Protein AF-A0A5J5NRI3-F1 (afdb_monomer_lite)

Secondary structure (DSSP, 8-state):
-PPPSS---EEEEE-GGGG-----SSSTTS-S--S--SSPPPPTT-HHHHHHHHHHHHHSTTGGGEEEEEPPP--HHHHTTTS-HHHHHHHHHHHHHT----SSSS--TT-SS-TTHHHHHHHHHTT---EEEEE-SSS--HHHHHHHTT-TTEEEEE--B-----BTTB-----TT----GGGTT-EEE--BPTT--HHHHHHHIIIIIHHHHHHH--SEEEEE---TT-SSTTS-PPPPP-----------------

Sequence (259 aa):
MSAPSTSCRIDVFWHDGMLDHDTGKGVFDTGMNPGFLEVLEKHPENSDRIRNIVSILRKGPISSYISWHSGSPATIHQLLSFHSQEYVDMLIEADKNGGHHAQPTQADGYCFFNNAGLAVQLALDSGCKKVLVLDIDVHYGNGTAEGFYRSDKVLTVSLHMNHGSWGPSHPQNGTVDELGEGEGFGYNLNVPLPNGSGDKGYGYAMRELVIPAVEKFEPDMMVLVIGQDSSAFLKLNVVYPEVACYPPANRNCLKRVNI

Organism: Gossypium barbadense (NCBI:txid3634)

pLDDT: mean 74.73, std 22.14, range [19.86, 98.25]

Radius of gyration: 19.04 Å; chains: 1; bounding box: 59×49×47 Å

InterPro domains:
  IPR000286 Histone deacetylase HDAC [PR01270] (97-120)
  IPR000286 Histone deacetylase HDAC [PR01270] (130-145)
  IPR000286 Histone deacetylase HDAC [PR01270] (219-229)
  IPR023696 Ureohydrolase domain superfamily [SSF52768] (9-232)
  IPR023801 Histone deacetylase domain [PF00850] (98-233)
  IPR037138 Histone deacetylase domain superfamily [G3DSA:3.40.800.20] (4-96)
  IPR037138 Histone deacetylase domain superfamily [G3DSA:3.40.800.20] (97-246)

Structure (mmCIF, N/CA/C/O backbone):
data_AF-A0A5J5NRI3-F1
#
_entry.id   AF-A0A5J5NRI3-F1
#
loop_
_atom_site.group_PDB
_atom_site.id
_atom_site.type_symbol
_atom_site.label_atom_id
_atom_site.label_alt_id
_atom_site.label_comp_id
_atom_site.label_asym_id
_atom_site.label_entity_id
_atom_site.label_seq_id
_atom_site.pdbx_PDB_ins_code
_atom_site.Cartn_x
_atom_site.Cartn_y
_atom_site.Cartn_z
_atom_site.occupancy
_atom_site.B_iso_or_equiv
_atom_site.auth_seq_id
_atom_site.auth_comp_id
_atom_site.auth_asym_id
_atom_site.auth_atom_id
_atom_site.pdbx_PDB_model_num
ATOM 1 N N . MET A 1 1 ? -31.279 -27.948 -10.973 1.00 39.75 1 MET A N 1
ATOM 2 C CA . MET A 1 1 ? -30.228 -27.518 -10.027 1.00 39.75 1 MET A CA 1
ATOM 3 C C . MET A 1 1 ? -30.350 -26.012 -9.895 1.00 39.75 1 MET A C 1
ATOM 5 O O . MET A 1 1 ? -30.371 -25.345 -1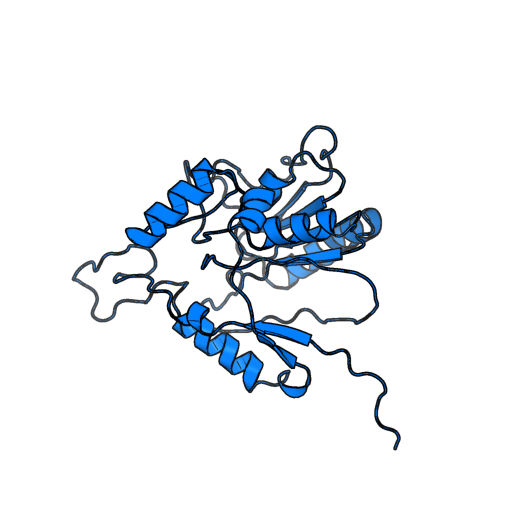0.920 1.00 39.75 1 MET A O 1
ATOM 9 N N . SER A 1 2 ? -30.557 -25.498 -8.686 1.00 38.09 2 SER A N 1
ATOM 10 C CA . SER A 1 2 ? -30.652 -24.057 -8.422 1.00 38.09 2 SER A CA 1
ATOM 11 C C . SER A 1 2 ? -29.280 -23.398 -8.563 1.00 38.09 2 SER A C 1
ATOM 13 O O . SER A 1 2 ? -28.285 -23.964 -8.112 1.00 38.09 2 SER A O 1
ATOM 15 N N . ALA A 1 3 ? -29.224 -22.218 -9.182 1.00 38.34 3 ALA A N 1
ATOM 16 C CA . ALA A 1 3 ? -27.993 -21.435 -9.250 1.00 38.34 3 ALA A CA 1
ATOM 17 C C . ALA A 1 3 ? -27.536 -21.027 -7.833 1.00 38.34 3 ALA A C 1
ATOM 19 O O . ALA A 1 3 ? -28.397 -20.740 -6.995 1.00 38.34 3 ALA A O 1
ATOM 20 N N . PRO A 1 4 ? -26.221 -20.984 -7.546 1.00 40.78 4 PRO A N 1
ATOM 21 C CA . PRO A 1 4 ? -25.731 -20.477 -6.271 1.00 40.78 4 PRO A CA 1
ATOM 22 C C . PRO A 1 4 ? -26.111 -18.998 -6.114 1.00 40.78 4 PRO A C 1
ATOM 24 O O . PRO A 1 4 ? -25.906 -18.184 -7.016 1.00 40.78 4 PRO A O 1
ATOM 27 N N . SER A 1 5 ? -26.704 -18.665 -4.970 1.00 52.22 5 SER A N 1
ATOM 28 C CA . SER A 1 5 ? -27.155 -17.315 -4.636 1.00 52.22 5 SER A CA 1
ATOM 29 C C . SER A 1 5 ? -25.979 -16.362 -4.423 1.00 52.22 5 SER A C 1
ATOM 31 O O . SER A 1 5 ? -25.015 -16.730 -3.757 1.00 52.22 5 SER A O 1
ATOM 33 N N . THR A 1 6 ? -26.107 -15.132 -4.936 1.00 53.38 6 THR A N 1
ATOM 34 C CA . THR A 1 6 ? -25.240 -13.971 -4.637 1.00 53.38 6 THR A CA 1
ATOM 35 C C . THR A 1 6 ? -23.737 -14.272 -4.670 1.00 53.38 6 THR A C 1
ATOM 37 O O . THR A 1 6 ? -23.087 -14.389 -3.634 1.00 53.38 6 THR A O 1
ATOM 40 N N . SER A 1 7 ? -23.168 -14.359 -5.876 1.00 58.06 7 SER A N 1
ATOM 41 C CA . SER A 1 7 ? -21.718 -14.468 -6.071 1.00 58.06 7 SER A CA 1
ATOM 42 C C . SER A 1 7 ? -20.978 -13.291 -5.418 1.00 58.06 7 SER A C 1
ATOM 44 O O . SER A 1 7 ? -21.188 -12.150 -5.836 1.00 58.06 7 SER A O 1
ATOM 46 N N . CYS A 1 8 ? -20.091 -13.577 -4.459 1.00 66.38 8 CYS A N 1
ATOM 47 C CA . CYS A 1 8 ? -19.101 -12.635 -3.923 1.00 66.38 8 CYS A CA 1
ATOM 48 C C . CYS A 1 8 ? -18.250 -12.141 -5.120 1.00 66.38 8 CYS A C 1
ATOM 50 O O . CYS A 1 8 ? -17.480 -12.910 -5.696 1.00 66.38 8 CYS A O 1
ATOM 52 N N . ARG A 1 9 ? -18.510 -10.911 -5.591 1.00 80.19 9 ARG A N 1
ATOM 53 C CA . ARG A 1 9 ? -17.860 -10.291 -6.760 1.00 80.19 9 ARG A CA 1
ATOM 54 C C . ARG A 1 9 ? -16.681 -9.441 -6.299 1.00 80.19 9 ARG A C 1
ATOM 56 O O . ARG A 1 9 ? -16.747 -8.818 -5.246 1.00 80.19 9 ARG A O 1
ATOM 63 N N . ILE A 1 10 ? -15.623 -9.420 -7.102 1.00 84.38 10 ILE A N 1
ATOM 64 C CA . ILE A 1 10 ? -14.425 -8.613 -6.861 1.00 84.38 10 ILE A CA 1
ATOM 65 C C . ILE A 1 10 ? -14.547 -7.339 -7.696 1.00 84.38 10 ILE A C 1
ATOM 67 O O . ILE A 1 10 ? -14.463 -7.391 -8.924 1.00 84.38 10 ILE A O 1
ATOM 71 N N . ASP A 1 11 ? -14.755 -6.200 -7.048 1.00 86.19 11 ASP A N 1
ATOM 72 C CA . ASP A 1 11 ? -14.792 -4.906 -7.725 1.00 86.19 11 ASP A CA 1
ATOM 73 C C . ASP A 1 11 ? -13.364 -4.407 -8.001 1.00 86.19 11 ASP A C 1
ATOM 75 O O . ASP A 1 11 ? -12.556 -4.247 -7.088 1.00 86.19 11 ASP A O 1
ATOM 79 N N . VAL A 1 12 ? -13.045 -4.169 -9.276 1.00 84.88 12 VAL A N 1
ATOM 80 C CA . VAL A 1 12 ? -11.735 -3.681 -9.732 1.00 84.88 12 VAL A CA 1
ATOM 81 C C . VAL A 1 12 ? -11.902 -2.300 -10.352 1.00 84.88 12 VAL A C 1
ATOM 83 O O . VAL A 1 12 ? -12.517 -2.151 -11.408 1.00 84.88 12 VAL A O 1
ATOM 86 N N . PHE A 1 13 ? -11.321 -1.292 -9.705 1.00 86.44 13 PHE A N 1
ATOM 87 C CA . PHE A 1 13 ? -11.292 0.088 -10.187 1.00 86.44 13 PHE A CA 1
ATOM 88 C C . PHE A 1 13 ? -10.037 0.308 -11.027 1.00 86.44 13 PHE A C 1
ATOM 90 O O . PHE A 1 13 ? -8.920 0.124 -10.545 1.00 86.44 13 PHE A O 1
ATOM 97 N N . TRP A 1 14 ? -10.211 0.693 -12.290 1.00 86.44 14 TRP A N 1
ATOM 98 C CA . TRP A 1 14 ? -9.114 0.791 -13.251 1.00 86.44 14 TRP A CA 1
ATOM 99 C C . TRP A 1 14 ? -9.247 2.018 -14.154 1.00 86.44 14 TRP A C 1
ATOM 101 O O . TRP A 1 14 ? -10.346 2.389 -14.561 1.00 86.44 14 TRP A O 1
ATOM 111 N N . HIS A 1 15 ? -8.112 2.623 -14.497 1.00 85.75 15 HIS A N 1
ATOM 112 C CA . HIS A 1 15 ? -8.013 3.710 -15.465 1.00 85.75 15 HIS A CA 1
ATOM 113 C C . HIS A 1 15 ? -6.819 3.427 -16.382 1.00 85.75 15 HIS A C 1
ATOM 115 O O . HIS A 1 15 ? -5.720 3.187 -15.885 1.00 85.75 15 HIS A O 1
ATOM 121 N N . ASP A 1 16 ? -7.013 3.442 -17.705 1.00 84.38 16 ASP A N 1
ATOM 122 C CA . ASP A 1 16 ? -5.966 3.010 -18.648 1.00 84.38 16 ASP A CA 1
ATOM 123 C C . ASP A 1 16 ? -4.701 3.892 -18.584 1.00 84.38 16 ASP A C 1
ATOM 125 O O . ASP A 1 16 ? -3.610 3.383 -18.825 1.00 84.38 16 ASP A O 1
ATOM 129 N N . GLY A 1 17 ? -4.815 5.149 -18.128 1.00 80.94 17 GLY A N 1
ATOM 130 C CA . GLY A 1 17 ? -3.667 6.040 -17.889 1.00 80.94 17 GLY A CA 1
ATOM 131 C C . GLY A 1 17 ? -2.651 5.546 -16.844 1.00 80.94 17 GLY A C 1
ATOM 132 O O . GLY A 1 17 ? -1.537 6.050 -16.780 1.00 80.94 17 GLY A O 1
ATOM 133 N N . MET A 1 18 ? -2.968 4.500 -16.070 1.00 76.81 18 MET A N 1
ATOM 134 C CA . MET A 1 18 ? -1.969 3.793 -15.250 1.00 76.81 18 MET A CA 1
ATOM 135 C C . MET A 1 18 ? -0.886 3.092 -16.100 1.00 76.81 18 MET A C 1
ATOM 137 O O . MET A 1 18 ? 0.152 2.700 -15.572 1.00 76.81 18 MET A O 1
ATOM 141 N N . LEU A 1 19 ? -1.108 2.919 -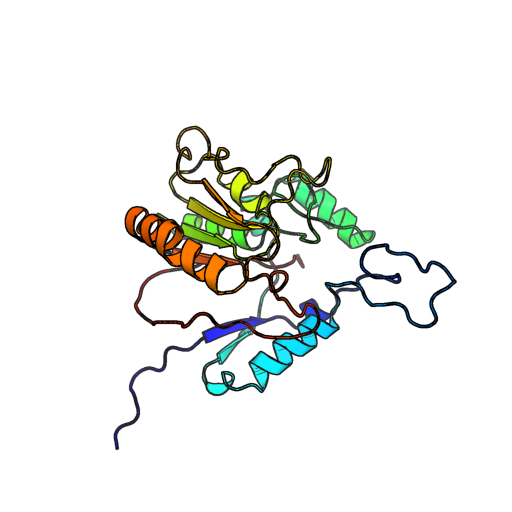17.410 1.00 80.50 19 LEU A N 1
ATOM 142 C CA . LEU A 1 19 ? -0.132 2.368 -18.360 1.00 80.50 19 LEU A CA 1
ATOM 143 C C . LEU A 1 19 ? 0.774 3.424 -19.003 1.00 80.50 19 LEU A C 1
ATOM 145 O O . LEU A 1 19 ? 1.757 3.039 -19.642 1.00 80.50 19 LEU A O 1
ATOM 149 N N . ASP A 1 20 ? 0.460 4.709 -18.823 1.00 78.50 20 ASP A N 1
ATOM 150 C CA . ASP A 1 20 ? 1.203 5.837 -19.399 1.00 78.50 20 ASP A CA 1
ATOM 151 C C . ASP A 1 20 ? 2.452 6.190 -18.572 1.00 78.50 20 ASP A C 1
ATOM 153 O O . ASP A 1 20 ? 3.201 7.100 -18.916 1.00 78.50 20 ASP A O 1
ATOM 157 N N . HIS A 1 21 ? 2.719 5.440 -17.495 1.00 70.00 21 HIS A N 1
ATOM 158 C CA . HIS A 1 21 ? 3.959 5.559 -16.741 1.00 70.00 21 HIS A CA 1
ATOM 159 C C . HIS A 1 21 ? 5.175 5.201 -17.606 1.00 70.00 21 HIS A C 1
ATOM 161 O O . HIS A 1 21 ? 5.419 4.028 -17.916 1.00 70.00 21 HIS A O 1
ATOM 167 N N . ASP A 1 22 ? 5.969 6.221 -17.927 1.00 71.75 22 ASP A N 1
ATOM 168 C CA . ASP A 1 22 ? 7.346 6.058 -18.373 1.00 71.75 22 ASP A CA 1
ATOM 169 C C . ASP A 1 22 ? 8.270 5.935 -17.150 1.00 71.75 22 ASP A C 1
ATOM 171 O O . ASP A 1 22 ? 8.244 6.771 -16.246 1.00 71.75 22 ASP A O 1
ATOM 175 N N . THR A 1 23 ? 9.070 4.871 -17.116 1.00 71.19 23 THR A N 1
ATOM 176 C CA . THR A 1 23 ? 10.117 4.627 -16.108 1.00 71.19 23 THR A CA 1
ATOM 177 C C . THR A 1 23 ? 11.494 5.114 -16.575 1.00 71.19 23 THR A C 1
ATOM 179 O O . THR A 1 23 ? 12.513 4.795 -15.966 1.00 71.19 23 THR A O 1
ATOM 182 N N . GLY A 1 24 ? 11.553 5.818 -17.706 1.00 71.56 24 GLY A N 1
ATOM 183 C CA . GLY A 1 24 ? 12.786 6.264 -18.333 1.00 71.56 24 GLY A CA 1
ATOM 184 C C . GLY A 1 24 ? 13.559 5.137 -19.023 1.00 71.56 24 GLY A C 1
ATOM 185 O O . GLY A 1 24 ? 13.056 4.042 -19.292 1.00 71.56 24 GLY A O 1
ATOM 186 N N . LYS A 1 25 ? 14.824 5.427 -19.345 1.00 67.75 25 LYS A N 1
ATOM 187 C CA . LYS A 1 25 ? 15.734 4.518 -20.055 1.00 67.75 25 LYS A CA 1
ATOM 188 C C . LYS A 1 25 ? 16.951 4.231 -19.189 1.00 67.75 25 LYS A C 1
ATOM 190 O O . LYS A 1 25 ? 17.739 5.129 -18.925 1.00 67.75 25 LYS A O 1
ATOM 195 N N . GLY A 1 26 ? 17.137 2.973 -18.821 1.00 71.38 26 GLY A N 1
ATOM 196 C CA . GLY A 1 26 ? 18.276 2.523 -18.035 1.00 71.38 26 GLY A CA 1
ATOM 197 C C . GLY A 1 26 ? 18.257 1.014 -17.839 1.00 71.38 26 GLY A C 1
ATOM 198 O O . GLY A 1 26 ? 17.513 0.309 -18.521 1.00 71.38 26 GLY A O 1
ATOM 199 N N . VAL A 1 27 ? 19.082 0.540 -16.912 1.00 75.69 27 VAL A N 1
ATOM 200 C CA . VAL A 1 27 ? 19.111 -0.850 -16.443 1.00 75.69 27 VAL A CA 1
ATOM 201 C C . VAL A 1 27 ? 18.491 -0.892 -15.055 1.00 75.69 27 VAL A C 1
ATOM 203 O O . VAL A 1 27 ? 18.983 -0.188 -14.174 1.00 75.69 27 VAL A O 1
ATOM 206 N N . PHE A 1 28 ? 17.451 -1.704 -14.845 1.00 74.69 28 PHE A N 1
ATOM 207 C CA . PHE A 1 28 ? 16.701 -1.705 -13.581 1.00 74.69 28 PHE A CA 1
ATOM 208 C C . PHE A 1 28 ? 16.277 -0.263 -13.195 1.00 74.69 28 PHE A C 1
ATOM 210 O O . PHE A 1 28 ? 15.681 0.442 -14.009 1.00 74.69 28 PHE A O 1
ATOM 217 N N . ASP A 1 29 ? 16.589 0.167 -11.979 1.00 68.12 29 ASP A N 1
ATOM 218 C CA . ASP A 1 29 ? 16.307 1.451 -11.335 1.00 68.12 29 ASP A CA 1
ATOM 219 C C . ASP A 1 29 ? 17.377 2.528 -11.582 1.00 68.12 29 ASP A C 1
ATOM 221 O O . ASP A 1 29 ? 17.166 3.701 -11.291 1.00 68.12 29 ASP A O 1
ATOM 225 N N . THR A 1 30 ? 18.516 2.163 -12.177 1.00 70.06 30 THR A N 1
ATOM 226 C CA . THR A 1 30 ? 19.694 3.048 -12.286 1.00 70.06 30 THR A CA 1
ATOM 227 C C . THR A 1 30 ? 19.505 4.295 -13.154 1.00 70.06 30 THR A C 1
ATOM 229 O O . THR A 1 30 ? 20.347 5.191 -13.123 1.00 70.06 30 THR A O 1
ATOM 232 N N . GLY A 1 31 ? 18.470 4.339 -14.002 1.00 71.19 31 GLY A N 1
ATOM 233 C CA . GLY A 1 31 ? 18.236 5.437 -14.950 1.00 71.19 31 GLY A CA 1
ATOM 234 C C . GLY A 1 31 ? 19.343 5.646 -15.998 1.00 71.19 31 GLY A C 1
ATOM 235 O O . GLY A 1 31 ? 19.353 6.670 -16.680 1.00 71.19 31 GLY A O 1
ATOM 236 N N . MET A 1 32 ? 20.293 4.710 -16.132 1.00 76.94 32 MET A N 1
ATOM 237 C CA . MET A 1 32 ? 21.453 4.836 -17.021 1.00 76.94 32 MET A CA 1
ATOM 238 C C . MET A 1 32 ? 21.699 3.562 -17.836 1.00 76.94 32 MET A C 1
ATOM 240 O O . MET A 1 32 ? 21.450 2.446 -17.384 1.00 76.94 32 MET A O 1
ATOM 244 N N . ASN A 1 33 ? 22.223 3.724 -19.054 1.00 82.62 33 ASN A N 1
ATOM 245 C CA . ASN A 1 33 ? 22.789 2.621 -19.829 1.00 82.62 33 ASN A CA 1
ATOM 246 C C . ASN A 1 33 ? 24.307 2.565 -19.564 1.00 82.62 33 ASN A C 1
ATOM 248 O O . ASN A 1 33 ? 25.000 3.516 -19.928 1.00 82.62 33 ASN A O 1
ATOM 252 N N . PRO A 1 34 ? 24.848 1.476 -18.988 1.00 84.94 34 PRO A N 1
ATOM 253 C CA . PRO A 1 34 ? 26.271 1.360 -18.675 1.00 84.94 34 PRO A CA 1
ATOM 254 C C . PRO A 1 34 ? 27.162 1.100 -19.907 1.00 84.94 34 PRO A C 1
ATOM 256 O O . PRO A 1 34 ? 28.380 1.013 -19.780 1.00 84.94 34 PRO A O 1
ATOM 259 N N . GLY A 1 35 ? 26.583 0.944 -21.103 1.00 88.94 35 GLY A N 1
ATOM 260 C CA . GLY A 1 35 ? 27.302 0.854 -22.379 1.00 88.94 35 GLY A CA 1
ATOM 261 C C . GLY A 1 35 ? 27.918 -0.511 -22.708 1.00 88.94 35 GLY A C 1
ATOM 262 O O . GLY A 1 35 ? 28.358 -0.705 -23.837 1.00 88.94 35 GLY A O 1
ATOM 263 N N . PHE A 1 36 ? 27.922 -1.459 -21.765 1.00 89.06 36 PHE A N 1
ATOM 264 C CA . PHE A 1 36 ? 28.482 -2.809 -21.941 1.00 89.06 36 PHE A CA 1
ATOM 265 C C . PHE A 1 36 ? 27.442 -3.944 -21.976 1.00 89.06 36 PHE A C 1
ATOM 267 O O . PHE A 1 36 ? 27.822 -5.109 -22.064 1.00 89.06 36 PHE A O 1
ATOM 274 N N . LEU A 1 37 ? 26.142 -3.639 -21.888 1.00 85.06 37 LEU A N 1
ATOM 275 C CA . LEU A 1 37 ? 25.071 -4.640 -21.945 1.00 85.06 37 LEU A CA 1
ATOM 276 C C . LEU A 1 37 ? 24.439 -4.699 -23.339 1.00 85.06 37 LEU A C 1
ATOM 278 O O . LEU A 1 37 ? 24.044 -3.672 -23.887 1.00 85.06 37 LEU A O 1
ATOM 282 N N . GLU A 1 38 ? 24.279 -5.910 -23.875 1.00 85.62 38 GLU A N 1
ATOM 283 C CA . GLU A 1 38 ? 23.590 -6.153 -25.153 1.00 85.62 38 GLU A CA 1
ATOM 284 C C . GLU A 1 38 ? 22.072 -5.923 -25.058 1.00 85.62 38 GLU A C 1
ATOM 286 O O . GLU A 1 38 ? 21.437 -5.499 -26.024 1.00 85.62 38 GLU A O 1
ATOM 291 N N . VAL A 1 39 ? 21.487 -6.182 -23.884 1.00 85.88 39 VAL A N 1
ATOM 292 C CA . VAL A 1 39 ? 20.063 -5.987 -23.583 1.00 85.88 39 VAL A CA 1
ATOM 293 C C . VAL A 1 39 ? 19.945 -5.290 -22.232 1.00 85.88 39 VAL A C 1
ATOM 295 O O . VAL A 1 39 ? 20.503 -5.756 -21.240 1.00 85.88 39 VAL A O 1
ATOM 298 N N . LEU A 1 40 ? 19.210 -4.177 -22.183 1.00 83.19 40 LEU A N 1
ATOM 299 C CA . LEU A 1 40 ? 18.902 -3.487 -20.931 1.00 83.19 40 LEU A CA 1
ATOM 300 C C . LEU A 1 40 ? 17.670 -4.136 -20.290 1.00 83.19 40 LEU A C 1
ATOM 302 O O . LEU A 1 40 ? 16.611 -4.208 -20.920 1.00 83.19 40 LEU A O 1
ATOM 306 N N . GLU A 1 41 ? 17.787 -4.598 -19.043 1.00 81.44 41 GLU A N 1
ATOM 307 C CA . GLU A 1 41 ? 16.610 -4.998 -18.268 1.00 81.44 41 GLU A CA 1
ATOM 308 C C . GLU A 1 41 ? 15.782 -3.754 -17.924 1.00 81.44 41 GLU A C 1
ATOM 310 O O . GLU A 1 41 ? 16.313 -2.769 -17.407 1.00 81.44 41 GLU A O 1
ATOM 315 N N . LYS A 1 42 ? 14.478 -3.797 -18.226 1.00 80.19 42 LYS A N 1
ATOM 316 C CA . LYS A 1 42 ? 13.546 -2.702 -17.924 1.00 80.19 42 LYS A CA 1
ATOM 317 C C . LYS A 1 42 ? 13.439 -2.480 -16.414 1.00 80.19 42 LYS A C 1
ATOM 319 O O . LYS A 1 42 ? 13.572 -3.424 -15.639 1.00 80.19 42 LYS A O 1
ATOM 324 N N . HIS A 1 43 ? 13.096 -1.254 -16.029 1.00 78.62 43 HIS A N 1
ATOM 325 C CA . HIS A 1 43 ? 12.756 -0.893 -14.654 1.00 78.62 43 HIS A CA 1
ATOM 326 C C . HIS A 1 43 ? 11.755 -1.885 -14.031 1.00 78.62 43 HIS A C 1
ATOM 328 O O . HIS A 1 43 ? 10.799 -2.258 -14.722 1.00 78.62 43 HIS A O 1
ATOM 334 N N . PRO A 1 44 ? 11.905 -2.306 -12.760 1.00 72.81 44 PRO A N 1
ATOM 335 C CA . PRO A 1 44 ? 10.958 -3.217 -12.115 1.00 72.81 44 PRO A CA 1
ATOM 336 C C . PRO A 1 44 ? 9.506 -2.721 -12.191 1.00 72.81 44 PRO A C 1
ATOM 338 O O . PRO A 1 44 ? 8.638 -3.472 -12.615 1.00 72.81 44 PRO A O 1
ATOM 341 N N . GLU A 1 45 ? 9.248 -1.434 -11.953 1.00 74.31 45 GLU A N 1
ATOM 342 C CA . GLU A 1 45 ? 7.907 -0.814 -12.043 1.00 74.31 45 GLU A CA 1
ATOM 343 C C . GLU A 1 45 ? 7.449 -0.402 -13.462 1.00 74.31 45 GLU A C 1
ATOM 345 O O . GLU A 1 45 ? 6.723 0.573 -13.652 1.00 74.31 45 GLU A O 1
ATOM 350 N N . ASN A 1 46 ? 7.870 -1.127 -14.505 1.00 79.31 46 ASN A N 1
ATOM 351 C CA . ASN A 1 46 ? 7.486 -0.802 -15.884 1.00 79.31 46 ASN A CA 1
ATOM 352 C C . ASN A 1 46 ? 6.029 -1.177 -16.236 1.00 79.31 46 ASN A C 1
ATOM 354 O O . ASN A 1 46 ? 5.465 -2.170 -15.762 1.00 79.31 46 ASN A O 1
ATOM 358 N N . SER A 1 47 ? 5.451 -0.439 -17.190 1.00 81.56 47 SER A N 1
ATOM 359 C CA . SER A 1 47 ? 4.058 -0.614 -17.623 1.00 81.56 47 SER A CA 1
ATOM 360 C C . SER A 1 47 ? 3.727 -1.980 -18.253 1.00 81.56 47 SER A C 1
ATOM 362 O O . SER A 1 47 ? 2.552 -2.346 -18.272 1.00 81.56 47 SER A O 1
ATOM 364 N N . ASP A 1 48 ? 4.695 -2.792 -18.707 1.00 86.25 48 ASP A N 1
ATOM 365 C CA . ASP A 1 48 ? 4.393 -4.141 -19.224 1.00 86.25 48 ASP A CA 1
ATOM 366 C C . ASP A 1 48 ? 4.015 -5.130 -18.112 1.00 86.25 48 ASP A C 1
ATOM 368 O O . ASP A 1 48 ? 3.157 -5.990 -18.334 1.00 86.25 48 ASP A O 1
ATOM 372 N N . ARG A 1 49 ? 4.575 -4.997 -16.897 1.00 82.06 49 ARG A N 1
ATOM 373 C CA . ARG A 1 49 ? 4.107 -5.786 -15.739 1.00 82.06 49 ARG A CA 1
ATOM 374 C C . ARG A 1 49 ? 2.651 -5.460 -15.424 1.00 82.06 49 ARG A C 1
ATOM 376 O O . ARG A 1 49 ? 1.844 -6.378 -15.281 1.00 82.06 49 ARG A O 1
ATOM 383 N N . ILE A 1 50 ? 2.291 -4.177 -15.431 1.00 82.31 50 ILE A N 1
ATOM 384 C CA . ILE A 1 50 ? 0.911 -3.729 -15.207 1.00 82.31 50 ILE A CA 1
ATOM 385 C C . ILE A 1 50 ? -0.026 -4.242 -16.318 1.00 82.31 50 ILE A C 1
ATOM 387 O O . ILE A 1 50 ? -1.083 -4.797 -16.013 1.00 82.31 50 ILE A O 1
ATOM 391 N N . ARG A 1 51 ? 0.379 -4.177 -17.600 1.00 88.25 51 ARG A N 1
ATOM 392 C CA . ARG A 1 51 ? -0.368 -4.791 -18.726 1.00 88.25 51 ARG A CA 1
ATOM 393 C C . ARG A 1 51 ? -0.612 -6.285 -18.502 1.00 88.25 51 ARG A C 1
ATOM 395 O O . ARG A 1 51 ? -1.721 -6.762 -18.751 1.00 88.25 51 ARG A O 1
ATOM 402 N N . ASN A 1 52 ? 0.389 -7.021 -18.019 1.00 89.25 52 ASN A N 1
ATOM 403 C CA . ASN A 1 52 ? 0.267 -8.452 -17.738 1.00 89.25 52 ASN A CA 1
ATOM 404 C C . ASN A 1 52 ? -0.686 -8.733 -16.567 1.00 89.25 52 ASN A C 1
ATOM 406 O O . ASN A 1 52 ? -1.566 -9.582 -16.715 1.00 89.25 52 ASN A O 1
ATOM 410 N N . ILE A 1 53 ? -0.592 -7.986 -15.462 1.00 86.00 53 ILE A N 1
ATOM 411 C CA . ILE A 1 53 ? -1.521 -8.087 -14.321 1.00 86.00 53 ILE A CA 1
ATOM 412 C C . ILE A 1 53 ? -2.963 -7.830 -14.784 1.00 86.00 53 ILE A C 1
ATOM 414 O O . ILE A 1 53 ? -3.840 -8.667 -14.575 1.00 86.00 53 ILE A O 1
ATOM 418 N N . VAL A 1 54 ? -3.209 -6.735 -15.511 1.00 88.62 54 VAL A N 1
ATOM 419 C CA . VAL A 1 54 ? -4.540 -6.410 -16.056 1.00 88.62 54 VAL A CA 1
ATOM 420 C C . VAL A 1 54 ? -5.027 -7.480 -17.039 1.00 88.62 54 VAL A C 1
ATOM 422 O O . VAL A 1 54 ? -6.207 -7.825 -17.031 1.00 88.62 54 VAL A O 1
ATOM 425 N N . SER A 1 55 ? -4.145 -8.060 -17.859 1.00 91.75 55 SER A N 1
ATOM 426 C CA . SER A 1 55 ? -4.496 -9.169 -18.757 1.00 91.75 55 SER A CA 1
ATOM 427 C C . SER A 1 55 ? -4.909 -10.427 -17.978 1.00 91.75 55 SER A C 1
ATOM 429 O O . SER A 1 55 ? -5.901 -11.060 -18.345 1.00 91.75 55 SER A O 1
ATOM 431 N N . ILE A 1 56 ? -4.220 -10.759 -16.878 1.00 89.81 56 ILE A N 1
ATOM 432 C CA . ILE A 1 56 ? -4.582 -11.872 -15.982 1.00 89.81 56 ILE A CA 1
ATOM 433 C C . ILE A 1 56 ? -5.933 -11.605 -15.306 1.00 89.81 56 ILE A C 1
ATOM 435 O O . ILE A 1 56 ? -6.782 -12.491 -15.294 1.00 89.81 56 ILE A O 1
ATOM 439 N N . LEU A 1 57 ? -6.193 -10.388 -14.823 1.00 89.38 57 LEU A N 1
ATOM 440 C CA . LEU A 1 57 ? -7.495 -10.036 -14.244 1.00 89.38 57 LEU A CA 1
ATOM 441 C C . LEU A 1 57 ? -8.627 -10.082 -15.291 1.00 89.38 57 LEU A C 1
ATOM 443 O O . LEU A 1 57 ? -9.711 -10.588 -15.013 1.00 89.38 57 LEU A O 1
ATOM 447 N N . ARG A 1 58 ? -8.390 -9.599 -16.521 1.00 91.94 58 ARG A N 1
ATOM 448 C CA . ARG A 1 58 ? -9.408 -9.564 -17.592 1.00 91.94 58 ARG A CA 1
ATOM 449 C C . ARG A 1 58 ? -9.680 -10.927 -18.243 1.00 91.94 58 ARG A C 1
ATOM 451 O O . ARG A 1 58 ? -10.763 -11.103 -18.789 1.00 91.94 58 ARG A O 1
ATOM 458 N N . LYS A 1 59 ? -8.717 -11.859 -18.248 1.00 93.44 59 LYS A N 1
ATOM 459 C CA . LYS A 1 59 ? -8.782 -13.109 -19.047 1.00 93.44 59 LYS A CA 1
ATOM 460 C C . LYS A 1 59 ? -8.472 -14.392 -18.268 1.00 93.44 59 LYS A C 1
ATOM 462 O O . LYS A 1 59 ? -8.643 -15.481 -18.809 1.00 93.44 59 LYS A O 1
ATOM 467 N N . GLY A 1 60 ? -7.954 -14.280 -17.049 1.00 91.44 60 GLY A N 1
ATOM 468 C CA . GLY A 1 60 ? -7.515 -15.406 -16.229 1.00 91.44 60 GLY A CA 1
ATOM 469 C C . GLY A 1 60 ? -8.652 -16.102 -15.470 1.00 91.44 60 GLY A C 1
ATOM 470 O O . GLY A 1 60 ? -9.822 -15.736 -15.626 1.00 91.44 60 GLY A O 1
ATOM 471 N N . PRO A 1 61 ? -8.320 -17.087 -14.612 1.00 90.00 61 PRO A N 1
ATOM 472 C CA . PRO A 1 61 ? -9.295 -17.966 -13.956 1.00 90.00 61 PRO A CA 1
ATOM 473 C C . PRO A 1 61 ? -10.353 -17.250 -13.103 1.00 90.00 61 PRO A C 1
ATOM 475 O O . PRO A 1 61 ? -11.457 -17.763 -12.954 1.00 90.00 61 PRO A O 1
ATOM 478 N N . ILE A 1 62 ? -10.036 -16.064 -12.569 1.00 85.25 62 ILE A N 1
ATOM 479 C CA . ILE A 1 62 ? -10.942 -15.270 -11.720 1.00 85.25 62 ILE A CA 1
ATOM 480 C C . ILE A 1 62 ? -11.760 -14.210 -12.479 1.00 85.25 62 ILE A C 1
ATOM 482 O O . ILE A 1 62 ? -12.583 -13.526 -11.875 1.00 85.25 62 ILE A O 1
ATOM 486 N N . SER A 1 63 ? -11.564 -14.063 -13.793 1.00 90.81 63 SER A N 1
ATOM 487 C CA . SER A 1 63 ? -12.183 -12.996 -14.602 1.00 90.81 63 SER A CA 1
ATOM 488 C C . SER A 1 63 ? -13.716 -12.979 -14.549 1.00 90.81 63 SER A C 1
ATOM 490 O O . SER A 1 63 ? -14.316 -11.907 -14.556 1.00 90.81 63 SER A O 1
ATOM 492 N N . SER A 1 64 ? -14.359 -14.142 -14.413 1.00 91.38 64 SER A N 1
ATOM 493 C CA . SER A 1 64 ? -15.816 -14.284 -14.261 1.00 91.38 64 SER A CA 1
ATOM 494 C C . SER A 1 64 ? -16.369 -13.752 -12.931 1.00 91.38 64 SER A C 1
ATOM 496 O O . SER A 1 64 ? -17.575 -13.521 -12.827 1.00 91.38 64 SER A O 1
ATOM 498 N N . TYR A 1 65 ? -15.512 -13.547 -11.927 1.00 88.31 65 TYR A N 1
ATOM 499 C CA . TYR A 1 65 ? -15.872 -13.002 -10.614 1.00 88.31 65 TYR A CA 1
ATOM 500 C C . TYR A 1 65 ? -15.609 -11.494 -10.510 1.00 88.31 65 TYR A C 1
ATOM 502 O O . TYR A 1 65 ? -16.060 -10.866 -9.551 1.00 88.31 65 TYR A O 1
ATOM 510 N N . ILE A 1 66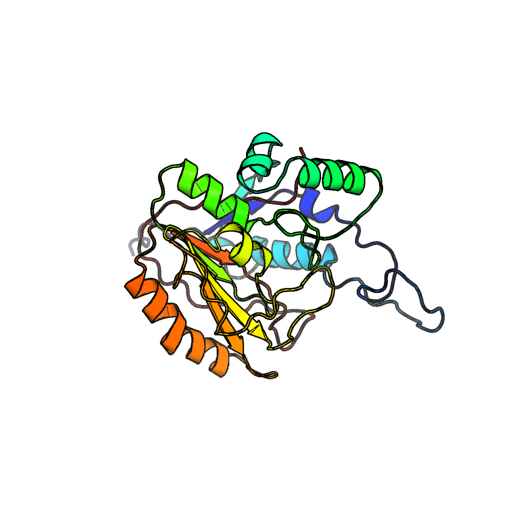 ? -14.906 -10.902 -11.481 1.00 86.81 66 ILE A N 1
ATOM 511 C CA . ILE A 1 66 ? -14.515 -9.492 -11.450 1.00 86.81 66 ILE A CA 1
ATOM 512 C C . ILE A 1 66 ? -15.601 -8.603 -12.065 1.00 86.81 66 ILE A C 1
ATOM 514 O O . ILE A 1 66 ? -16.130 -8.874 -13.143 1.00 86.81 66 ILE A O 1
ATOM 518 N N . SER A 1 67 ? -15.897 -7.495 -11.387 1.00 89.44 67 SER A N 1
ATOM 519 C CA . SER A 1 67 ? -16.681 -6.378 -11.919 1.00 89.44 67 SER A CA 1
ATOM 520 C C . SER A 1 67 ? -15.757 -5.178 -12.106 1.00 89.44 67 SER A C 1
ATOM 522 O O . SER A 1 67 ? -15.128 -4.719 -11.158 1.00 89.44 67 SER A O 1
ATOM 524 N N . TRP A 1 68 ? -15.632 -4.704 -13.345 1.00 89.25 68 TRP A N 1
ATOM 525 C CA . TRP A 1 68 ? -14.746 -3.590 -13.683 1.00 89.25 68 TRP A CA 1
ATOM 526 C C . TRP A 1 68 ? -15.470 -2.254 -13.543 1.00 89.25 68 TRP A C 1
ATOM 528 O O . TRP A 1 68 ? -16.551 -2.070 -14.104 1.00 89.25 68 TRP A O 1
ATOM 538 N N . HIS A 1 69 ? -14.827 -1.314 -12.857 1.00 88.62 69 HIS A N 1
ATOM 539 C CA . HIS A 1 69 ? -15.292 0.053 -12.645 1.00 88.62 69 HIS A CA 1
ATOM 540 C C . HIS A 1 69 ? -14.246 1.043 -13.150 1.00 88.62 69 HIS A C 1
ATOM 542 O O . HIS A 1 69 ? -13.044 0.773 -13.098 1.00 88.62 69 HIS A O 1
ATOM 548 N N . SER A 1 70 ? -14.693 2.211 -13.611 1.00 86.56 70 SER A N 1
ATOM 549 C CA . SER A 1 70 ? -13.770 3.285 -13.984 1.00 86.56 70 SER A CA 1
ATOM 550 C C . SER A 1 70 ? -13.139 3.898 -12.733 1.00 86.56 70 SER A C 1
ATOM 552 O O . SER A 1 70 ? -13.845 4.316 -11.813 1.00 86.56 70 SER A O 1
ATOM 554 N N . GLY A 1 71 ? -11.812 3.973 -12.696 1.00 81.75 71 GLY A N 1
ATOM 555 C CA . GLY A 1 71 ? -11.095 4.798 -11.732 1.00 81.75 71 GLY A CA 1
ATOM 556 C C . GLY A 1 71 ? -11.182 6.274 -12.126 1.00 81.75 71 GLY A C 1
ATOM 557 O O . GLY A 1 71 ? -10.927 6.624 -13.274 1.00 81.75 71 GLY A O 1
ATOM 558 N N . SER A 1 72 ? -11.512 7.148 -11.177 1.00 79.69 72 SER A N 1
ATOM 559 C CA . SER A 1 72 ? -11.366 8.603 -11.334 1.00 79.69 72 SER A CA 1
ATOM 560 C C . SER A 1 72 ? -9.981 9.072 -10.867 1.00 79.69 72 SER A C 1
ATOM 562 O O . SER A 1 72 ? -9.450 8.453 -9.946 1.00 79.69 72 SER A O 1
ATOM 564 N N . PRO A 1 73 ? -9.438 10.191 -11.370 1.00 79.19 73 PRO A N 1
ATOM 565 C CA . PRO A 1 73 ? -8.394 10.965 -10.687 1.00 79.19 73 PRO A CA 1
ATOM 566 C C . PRO A 1 73 ? -8.713 11.261 -9.207 1.00 79.19 73 PRO A C 1
ATOM 568 O O . PRO A 1 73 ? -9.857 11.089 -8.756 1.00 79.19 73 PRO A O 1
ATOM 571 N N . ALA A 1 74 ? -7.694 11.672 -8.450 1.00 77.81 74 ALA A N 1
ATOM 572 C CA . ALA A 1 74 ? -7.817 12.102 -7.060 1.00 77.81 74 ALA A CA 1
ATOM 573 C C . ALA A 1 74 ? -7.715 13.628 -7.014 1.00 77.81 74 ALA A C 1
ATOM 575 O O . ALA A 1 74 ? -6.728 14.189 -7.480 1.00 77.81 74 ALA A O 1
ATOM 576 N N . THR A 1 75 ? -8.717 14.310 -6.461 1.00 84.81 75 THR A N 1
ATOM 577 C CA . THR A 1 75 ? -8.689 15.781 -6.446 1.00 84.81 75 THR A CA 1
ATOM 578 C C . THR A 1 75 ? -7.650 16.292 -5.448 1.00 84.81 75 THR A C 1
ATOM 580 O O . THR A 1 75 ? -7.406 15.643 -4.432 1.00 84.81 75 THR A O 1
ATOM 583 N N . ILE A 1 76 ? -7.105 17.495 -5.664 1.00 83.88 76 ILE A N 1
ATOM 584 C CA . ILE A 1 76 ? -6.166 18.133 -4.718 1.00 83.88 76 ILE A CA 1
ATOM 585 C C . ILE A 1 76 ? -6.695 18.112 -3.275 1.00 83.88 76 ILE A C 1
ATOM 587 O O . ILE A 1 76 ? -5.964 17.751 -2.361 1.00 83.88 76 ILE A O 1
ATOM 591 N N . HIS A 1 77 ? -7.985 18.392 -3.061 1.00 85.94 77 HIS A N 1
ATOM 592 C CA . HIS A 1 77 ? -8.600 18.319 -1.730 1.00 85.94 77 HIS A CA 1
ATOM 593 C C . HIS A 1 77 ? -8.506 16.917 -1.102 1.00 85.94 77 HIS A C 1
ATOM 595 O O . HIS A 1 77 ? -8.348 16.796 0.109 1.00 85.94 77 HIS A O 1
ATOM 601 N N . GLN A 1 78 ? -8.635 15.849 -1.892 1.00 82.50 78 GLN A N 1
ATOM 602 C CA . GLN A 1 78 ? -8.489 14.482 -1.385 1.00 82.50 78 GLN A CA 1
ATOM 603 C C . GLN A 1 78 ? -7.037 14.143 -1.053 1.00 82.50 78 GLN A C 1
ATOM 605 O O . GLN A 1 78 ? -6.812 13.337 -0.166 1.00 82.50 78 GLN A O 1
ATOM 610 N N . LEU A 1 79 ? -6.062 14.752 -1.728 1.00 81.56 79 LEU A N 1
ATOM 611 C CA . LEU A 1 79 ? -4.642 14.551 -1.426 1.00 81.56 79 LEU A CA 1
ATOM 612 C C . LEU A 1 79 ? -4.245 15.248 -0.135 1.00 81.56 79 LEU A C 1
ATOM 614 O O . LEU A 1 79 ? -3.608 14.641 0.721 1.00 81.56 79 LEU A O 1
ATOM 618 N N . LEU A 1 80 ? -4.704 16.487 0.028 1.00 86.00 80 LEU A N 1
ATOM 619 C CA . LEU A 1 80 ? -4.466 17.318 1.206 1.00 86.00 80 LEU A CA 1
ATOM 620 C C . LEU A 1 80 ? -5.144 16.801 2.487 1.00 86.00 80 LEU A C 1
ATOM 622 O O . LEU A 1 80 ? -4.929 17.377 3.549 1.00 86.00 80 LEU A O 1
ATOM 626 N N . SER A 1 81 ? -5.953 15.733 2.426 1.00 84.12 81 SER A N 1
ATOM 627 C CA . SER A 1 81 ? -6.435 15.069 3.645 1.00 84.12 81 SER A CA 1
ATOM 628 C C . SER A 1 81 ? -5.364 14.195 4.309 1.00 84.12 81 SER A C 1
ATOM 630 O O . SER A 1 81 ? -5.469 13.934 5.504 1.00 84.12 81 SER A O 1
ATOM 632 N N . PHE A 1 82 ? -4.331 13.770 3.569 1.00 78.75 82 PHE A N 1
ATOM 633 C CA . PHE A 1 82 ? -3.256 12.899 4.070 1.00 78.75 82 PHE A CA 1
ATOM 634 C C . PHE A 1 82 ? -1.840 13.447 3.814 1.00 78.75 82 PHE A C 1
ATOM 636 O O . PHE A 1 82 ? -0.933 13.230 4.614 1.00 78.75 82 PHE A O 1
ATOM 643 N N . HIS A 1 83 ? -1.639 14.161 2.707 1.00 77.50 83 HIS A N 1
ATOM 644 C CA . HIS A 1 83 ? -0.365 14.753 2.303 1.00 77.50 83 HIS A CA 1
ATOM 645 C C . HIS A 1 83 ? -0.309 16.250 2.636 1.00 77.50 83 HIS A C 1
ATOM 647 O O . HIS A 1 83 ? -1.335 16.931 2.612 1.00 77.50 83 HIS A O 1
ATOM 653 N N . SER A 1 84 ? 0.885 16.790 2.906 1.00 84.00 84 SER A N 1
ATOM 654 C CA . SER A 1 84 ? 1.037 18.239 3.121 1.00 84.00 84 SER A CA 1
ATOM 655 C C . SER A 1 84 ? 0.900 19.031 1.811 1.00 84.00 84 SER A C 1
ATOM 657 O O . SER A 1 84 ? 1.129 18.497 0.723 1.00 84.00 84 SER A O 1
ATOM 659 N N . GLN A 1 85 ? 0.552 20.320 1.903 1.00 85.75 85 GLN A N 1
ATOM 660 C CA . GLN A 1 85 ? 0.453 21.196 0.727 1.00 85.75 85 GLN A CA 1
ATOM 661 C C . GLN A 1 85 ? 1.799 21.323 0.012 1.00 85.75 85 GLN A C 1
ATOM 663 O O . GLN A 1 85 ? 1.866 21.198 -1.206 1.00 85.75 85 GLN A O 1
ATOM 668 N N . GLU A 1 86 ? 2.877 21.498 0.775 1.00 84.31 86 GLU A N 1
ATOM 669 C CA . GLU A 1 86 ? 4.244 21.610 0.268 1.00 84.31 86 GLU A CA 1
ATOM 670 C C . GLU A 1 86 ? 4.660 20.349 -0.499 1.00 84.31 86 GLU A C 1
ATOM 672 O O . GLU A 1 86 ? 5.331 20.438 -1.527 1.00 84.31 86 GLU A O 1
ATOM 677 N N . TYR A 1 87 ? 4.233 19.176 -0.022 1.00 77.69 87 TYR A N 1
ATOM 678 C CA . TYR A 1 87 ? 4.500 17.902 -0.677 1.00 77.69 87 TYR A CA 1
ATOM 679 C C . TYR A 1 87 ? 3.680 17.721 -1.964 1.00 77.69 87 TYR A C 1
ATOM 681 O O . TYR A 1 87 ? 4.233 17.336 -2.994 1.00 77.69 87 TYR A O 1
ATOM 689 N N . VAL A 1 88 ? 2.387 18.065 -1.947 1.00 81.94 88 VAL A N 1
ATOM 690 C CA . VAL A 1 88 ? 1.536 18.050 -3.151 1.00 81.94 88 VAL A CA 1
ATOM 691 C C . VAL A 1 88 ? 2.059 19.028 -4.211 1.00 81.94 88 VAL A C 1
ATOM 693 O O . VAL A 1 88 ? 2.141 18.662 -5.382 1.00 81.94 88 VAL A O 1
ATOM 696 N N . ASP A 1 89 ? 2.483 20.231 -3.821 1.00 81.31 89 ASP A N 1
ATOM 697 C CA . ASP A 1 89 ? 3.061 21.223 -4.736 1.00 81.31 89 ASP A CA 1
ATOM 698 C C . ASP A 1 89 ? 4.401 20.749 -5.319 1.00 81.31 89 ASP A C 1
ATOM 700 O O . ASP A 1 89 ? 4.636 20.887 -6.523 1.00 81.31 89 ASP A O 1
ATOM 704 N N . MET A 1 90 ? 5.255 20.131 -4.493 1.00 78.06 90 MET A N 1
ATOM 705 C CA . MET A 1 90 ? 6.505 19.505 -4.934 1.00 78.06 90 MET A CA 1
ATOM 706 C C . MET A 1 90 ? 6.238 18.405 -5.964 1.00 78.06 90 MET A C 1
ATOM 708 O O . MET A 1 90 ? 6.911 18.373 -6.990 1.00 78.06 90 MET A O 1
ATOM 712 N N . LEU A 1 91 ? 5.221 17.564 -5.756 1.00 71.38 91 LEU A N 1
ATOM 713 C CA . LEU A 1 91 ? 4.843 16.526 -6.716 1.00 71.38 91 LEU A CA 1
ATOM 714 C C . LEU A 1 91 ? 4.218 17.070 -8.000 1.00 71.38 91 LEU A C 1
ATOM 716 O O . LEU A 1 91 ? 4.491 16.532 -9.066 1.00 71.38 91 LEU A O 1
ATOM 720 N N . ILE A 1 92 ? 3.421 18.137 -7.936 1.00 73.56 92 ILE A N 1
ATOM 721 C CA . ILE A 1 92 ? 2.889 18.809 -9.133 1.00 73.56 92 ILE A CA 1
ATOM 722 C C . ILE A 1 92 ? 4.035 19.402 -9.962 1.00 73.56 92 ILE A C 1
ATOM 724 O O . ILE A 1 92 ? 3.993 19.381 -11.192 1.00 73.56 92 ILE A O 1
ATOM 728 N N . GLU A 1 93 ? 5.072 19.930 -9.315 1.00 66.06 93 GLU A N 1
ATOM 729 C CA . GLU A 1 93 ? 6.267 20.408 -10.009 1.00 66.06 93 GLU A CA 1
ATOM 730 C C . GLU A 1 93 ? 7.160 19.248 -10.486 1.00 66.06 93 GLU A C 1
ATOM 732 O O . GLU A 1 93 ? 7.739 19.325 -11.567 1.00 66.06 93 GLU A O 1
ATOM 737 N N . ALA A 1 94 ? 7.219 18.138 -9.750 1.00 61.56 94 ALA A N 1
ATOM 738 C CA . ALA A 1 94 ? 7.907 16.919 -10.165 1.00 61.56 94 ALA A CA 1
ATOM 739 C C . ALA A 1 94 ? 7.206 16.209 -11.335 1.00 61.56 94 ALA A C 1
ATOM 741 O O . ALA A 1 94 ? 7.891 15.639 -12.172 1.00 61.56 94 ALA A O 1
ATOM 742 N N . ASP A 1 95 ? 5.880 16.260 -11.454 1.00 60.31 95 ASP A N 1
ATOM 743 C CA . ASP A 1 95 ? 5.135 15.710 -12.597 1.00 60.31 95 ASP A CA 1
ATOM 744 C C . ASP A 1 95 ? 5.421 16.513 -13.877 1.00 60.31 95 ASP A C 1
ATOM 746 O O . ASP A 1 95 ? 5.795 15.949 -14.906 1.00 60.31 95 ASP A O 1
ATOM 750 N N . LYS A 1 96 ? 5.404 17.851 -13.785 1.00 56.94 96 LYS A N 1
ATOM 751 C CA . LYS A 1 96 ? 5.795 18.745 -14.893 1.00 56.94 96 LYS A CA 1
ATOM 752 C C . LYS A 1 96 ? 7.236 18.537 -15.375 1.00 56.94 96 LYS A C 1
ATOM 754 O O . LYS A 1 96 ? 7.514 18.796 -16.545 1.00 56.94 96 LYS A O 1
ATOM 759 N N . ASN A 1 97 ? 8.147 18.136 -14.483 1.00 39.59 97 ASN A N 1
ATOM 760 C CA . ASN A 1 97 ? 9.591 18.076 -14.748 1.00 39.59 97 ASN A CA 1
ATOM 761 C C . ASN A 1 97 ? 10.189 16.646 -14.769 1.00 39.59 97 ASN A C 1
ATOM 763 O O . ASN A 1 97 ? 11.354 16.493 -15.131 1.00 39.59 97 ASN A O 1
ATOM 767 N N . GLY A 1 98 ? 9.419 15.611 -14.414 1.00 40.50 98 GLY A N 1
ATOM 768 C CA . GLY A 1 98 ? 9.837 14.204 -14.320 1.00 40.50 98 GLY A CA 1
ATOM 769 C C . GLY A 1 98 ? 10.636 13.828 -13.056 1.00 40.50 98 GLY A C 1
ATOM 770 O O . GLY A 1 98 ? 11.838 13.592 -13.149 1.00 40.50 98 GLY A O 1
ATOM 771 N N . GLY A 1 99 ? 9.985 13.736 -11.888 1.00 35.19 99 GLY A N 1
ATOM 772 C CA . GLY A 1 99 ? 10.584 13.300 -10.606 1.00 35.19 99 GLY A CA 1
ATOM 773 C C . GLY A 1 99 ? 10.049 11.967 -10.045 1.00 35.19 99 GLY A C 1
ATOM 774 O O . GLY A 1 99 ? 9.305 11.260 -10.721 1.00 35.19 99 GLY A O 1
ATOM 775 N N . HIS A 1 100 ? 10.439 11.610 -8.810 1.00 37.44 100 HIS A N 1
ATOM 776 C CA . HIS A 1 100 ? 10.124 10.326 -8.153 1.00 37.44 100 HIS A CA 1
ATOM 777 C C . HIS A 1 100 ? 9.800 10.412 -6.639 1.00 37.44 100 HIS A C 1
ATOM 779 O O . HIS A 1 100 ? 10.189 11.382 -5.996 1.00 37.44 100 HIS A O 1
ATOM 785 N N . HIS A 1 101 ? 9.162 9.341 -6.116 1.00 37.47 101 HIS A N 1
ATOM 786 C CA . HIS A 1 101 ? 9.057 8.842 -4.718 1.00 37.47 101 HIS A CA 1
ATOM 787 C C . HIS A 1 101 ? 7.880 9.360 -3.766 1.00 37.47 101 HIS A C 1
ATOM 789 O O . HIS A 1 101 ? 7.381 10.469 -3.963 1.00 37.47 101 HIS A O 1
ATOM 795 N N . ALA A 1 102 ? 7.408 8.596 -2.728 1.00 41.38 102 ALA A N 1
ATOM 796 C CA . ALA A 1 102 ? 6.406 9.010 -1.677 1.00 41.38 102 ALA A CA 1
ATOM 797 C C . ALA A 1 102 ? 6.453 8.560 -0.184 1.00 41.38 102 ALA A C 1
ATOM 799 O O . ALA A 1 102 ? 6.786 7.428 0.137 1.00 41.38 102 ALA A O 1
ATOM 800 N N . GLN A 1 103 ? 5.961 9.475 0.670 1.00 44.72 103 GLN A N 1
ATOM 801 C CA . GLN A 1 103 ? 5.617 9.514 2.114 1.00 44.72 103 GLN A CA 1
ATOM 802 C C . GLN A 1 103 ? 4.592 10.686 2.316 1.00 44.72 103 GLN A C 1
ATOM 804 O O . GLN A 1 103 ? 4.181 11.295 1.324 1.00 44.72 103 GLN A O 1
ATOM 809 N N . PRO A 1 104 ? 4.118 11.050 3.534 1.00 35.97 104 PRO A N 1
ATOM 810 C CA . PRO A 1 104 ? 3.218 12.207 3.719 1.00 35.97 104 PRO A CA 1
ATOM 811 C C . PRO A 1 104 ? 3.834 13.581 3.380 1.00 35.97 104 PRO A C 1
ATOM 813 O O . PRO A 1 104 ? 3.121 14.481 2.929 1.00 35.97 104 PRO A O 1
ATOM 816 N N . THR A 1 105 ? 5.143 13.737 3.610 1.00 49.03 105 THR A N 1
ATOM 817 C CA . THR A 1 105 ? 5.914 14.996 3.484 1.00 49.03 105 THR A CA 1
ATOM 818 C C . THR A 1 105 ? 7.128 14.887 2.560 1.00 49.03 105 THR A C 1
ATOM 820 O O . THR A 1 105 ? 7.613 15.898 2.052 1.00 49.03 105 THR A O 1
ATOM 823 N N . GLN A 1 106 ? 7.632 13.673 2.350 1.00 41.38 106 GLN A N 1
ATOM 824 C CA . GLN A 1 106 ? 8.782 13.377 1.510 1.00 41.38 106 GLN A CA 1
ATOM 825 C C . GLN A 1 106 ? 8.406 12.329 0.461 1.00 41.38 106 GLN A C 1
ATOM 827 O O . GLN A 1 106 ? 7.308 11.792 0.415 1.00 41.38 106 GLN A O 1
ATOM 832 N N . ALA A 1 107 ? 9.331 12.092 -0.446 1.00 49.78 107 ALA A N 1
ATOM 833 C CA . ALA A 1 107 ? 9.319 11.075 -1.447 1.00 49.78 107 ALA A CA 1
ATOM 834 C C . ALA A 1 107 ? 10.172 9.848 -0.997 1.00 49.78 107 ALA A C 1
ATOM 836 O O . ALA A 1 107 ? 11.365 10.021 -0.760 1.00 49.78 107 ALA A O 1
ATOM 837 N N . ASP A 1 108 ? 9.620 8.617 -1.004 1.00 41.91 108 ASP A N 1
ATOM 838 C CA . ASP A 1 108 ? 10.333 7.326 -0.870 1.00 41.91 108 ASP A CA 1
ATOM 839 C C . ASP A 1 108 ? 9.839 6.151 -1.793 1.00 41.91 108 ASP A C 1
ATOM 841 O O . ASP A 1 108 ? 8.752 6.195 -2.374 1.00 41.91 108 ASP A O 1
ATOM 845 N N . GLY A 1 109 ? 10.658 5.106 -1.992 1.00 43.84 109 GLY A N 1
ATOM 846 C CA . GLY A 1 109 ? 10.239 3.765 -2.482 1.00 43.84 109 GLY A CA 1
ATOM 847 C C . GLY A 1 109 ? 9.479 3.604 -3.824 1.00 43.84 109 GLY A C 1
ATOM 848 O O . GLY A 1 109 ? 8.642 2.714 -3.930 1.00 43.84 109 GLY A O 1
ATOM 849 N N . TYR A 1 110 ? 9.695 4.451 -4.841 1.00 49.62 110 TYR A N 1
ATOM 850 C CA . TYR A 1 110 ? 8.947 4.484 -6.133 1.00 49.62 110 TYR A CA 1
ATOM 851 C C . TYR A 1 110 ? 7.427 4.730 -6.052 1.00 49.62 110 TYR A C 1
ATOM 853 O O . TYR A 1 110 ? 6.762 4.847 -7.088 1.00 49.62 110 TYR A O 1
ATOM 861 N N . CYS A 1 111 ? 6.864 4.861 -4.852 1.00 49.91 111 CYS A N 1
ATOM 862 C CA . CYS A 1 111 ? 5.519 5.393 -4.674 1.00 49.91 111 CYS A CA 1
ATOM 863 C C . CYS A 1 111 ? 5.479 6.877 -5.100 1.00 49.91 111 CYS A C 1
ATOM 865 O O . CYS A 1 111 ? 6.508 7.474 -5.387 1.00 49.91 111 CYS A O 1
ATOM 867 N N . PHE A 1 112 ? 4.293 7.478 -5.188 1.00 53.88 112 PHE A N 1
ATOM 868 C CA . PHE A 1 112 ? 4.131 8.924 -5.467 1.00 53.88 112 PHE A CA 1
ATOM 869 C C . PHE A 1 112 ? 3.055 9.558 -4.591 1.00 53.88 112 PHE A C 1
ATOM 871 O O . PHE A 1 112 ? 3.189 10.679 -4.137 1.00 53.88 112 PHE A O 1
ATOM 878 N N . PHE A 1 113 ? 2.030 8.784 -4.266 1.00 55.28 113 PHE A N 1
ATOM 879 C CA . PHE A 1 113 ? 1.061 9.108 -3.236 1.00 55.28 113 PHE A CA 1
ATOM 880 C C . PHE A 1 113 ? 0.908 7.868 -2.373 1.00 55.28 113 PHE A C 1
ATOM 882 O O . PHE A 1 113 ? 1.067 6.743 -2.868 1.00 55.28 113 PHE A O 1
ATOM 889 N N . ASN A 1 114 ? 0.614 8.045 -1.086 1.00 63.38 114 ASN A N 1
ATOM 890 C CA . ASN A 1 114 ? 0.324 6.898 -0.246 1.00 63.38 114 ASN A CA 1
ATOM 891 C C . ASN A 1 114 ? -1.130 6.475 -0.480 1.00 63.38 114 ASN A C 1
ATOM 893 O O . ASN A 1 114 ? -2.053 6.913 0.209 1.00 63.38 114 ASN A O 1
ATOM 897 N N . ASN A 1 115 ? -1.320 5.586 -1.455 1.00 71.31 115 ASN A N 1
ATOM 898 C CA . ASN A 1 115 ? -2.642 5.110 -1.857 1.00 71.31 115 ASN A CA 1
ATOM 899 C C . ASN A 1 115 ? -3.408 4.416 -0.712 1.00 71.31 115 ASN A C 1
ATOM 901 O O . ASN A 1 115 ? -4.643 4.386 -0.735 1.00 71.31 115 ASN A O 1
ATOM 905 N N . ALA A 1 116 ? -2.686 3.842 0.260 1.00 69.25 116 ALA A N 1
ATOM 906 C CA . ALA A 1 116 ? -3.228 3.228 1.471 1.00 69.25 116 ALA A CA 1
ATOM 907 C C . ALA A 1 116 ? -3.493 4.271 2.572 1.00 69.25 116 ALA A C 1
ATOM 909 O O . ALA A 1 116 ? -4.527 4.215 3.226 1.00 69.25 116 ALA A O 1
ATOM 910 N N . GLY A 1 117 ? -2.627 5.272 2.719 1.00 70.25 117 GLY A N 1
ATOM 911 C CA . GLY A 1 117 ? -2.823 6.426 3.602 1.00 70.25 117 GLY A CA 1
ATOM 912 C C . GLY A 1 117 ? -4.099 7.199 3.275 1.00 70.25 117 GLY A C 1
ATOM 913 O O . GLY A 1 117 ? -5.029 7.285 4.080 1.00 70.25 117 GLY A O 1
ATOM 914 N N . LEU A 1 118 ? -4.201 7.636 2.019 1.00 71.94 118 LEU A N 1
ATOM 915 C CA . LEU A 1 118 ? -5.396 8.266 1.459 1.00 71.94 118 LEU A CA 1
ATOM 916 C C . LEU A 1 118 ? -6.636 7.360 1.555 1.00 71.94 118 LEU A C 1
ATOM 918 O O . LEU A 1 118 ? -7.754 7.861 1.670 1.00 71.94 118 LEU A O 1
ATOM 922 N N . ALA A 1 119 ? -6.448 6.031 1.552 1.00 75.75 119 ALA A N 1
ATOM 923 C CA . ALA A 1 119 ? -7.535 5.080 1.760 1.00 75.75 119 ALA A CA 1
ATOM 924 C C . ALA A 1 119 ? -8.191 5.262 3.115 1.00 75.75 119 ALA A C 1
ATOM 926 O O . ALA A 1 119 ? -9.399 5.460 3.244 1.00 75.75 119 ALA A O 1
ATOM 927 N N . VAL A 1 120 ? -7.354 5.110 4.131 1.00 80.31 120 VAL A N 1
ATOM 928 C CA . VAL A 1 120 ? -7.755 5.076 5.519 1.00 80.31 120 VAL A CA 1
ATOM 929 C C . VAL A 1 120 ? -8.393 6.411 5.857 1.00 80.31 120 VAL A C 1
ATOM 931 O O . VAL A 1 120 ? -9.502 6.422 6.383 1.00 80.31 120 VAL A O 1
ATOM 934 N N . GLN A 1 121 ? -7.776 7.520 5.438 1.00 82.31 121 GLN A N 1
ATOM 935 C CA . GLN A 1 121 ? -8.314 8.849 5.687 1.00 82.31 121 GLN A CA 1
ATOM 936 C C . GLN A 1 121 ? -9.716 9.037 5.092 1.00 82.31 121 GLN A C 1
ATOM 938 O O . GLN A 1 121 ? -10.646 9.356 5.828 1.00 82.31 121 GLN A O 1
ATOM 943 N N . LEU A 1 122 ? -9.921 8.735 3.803 1.00 82.25 122 LEU A N 1
ATOM 944 C CA . LEU A 1 122 ? -11.249 8.847 3.187 1.00 82.25 122 LEU A CA 1
ATOM 945 C C . LEU A 1 122 ? -12.299 7.924 3.829 1.00 82.25 122 LEU A C 1
ATOM 947 O O . LEU A 1 122 ? -13.492 8.233 3.786 1.00 82.25 122 LEU A O 1
ATOM 951 N N . ALA A 1 123 ? -11.897 6.787 4.400 1.00 84.00 123 ALA A N 1
ATOM 952 C CA . ALA A 1 123 ? -12.810 5.906 5.119 1.00 84.00 123 ALA A CA 1
ATOM 953 C C . ALA A 1 123 ? -13.175 6.455 6.505 1.00 84.00 123 ALA A C 1
ATOM 955 O O . ALA A 1 123 ? -14.355 6.449 6.864 1.00 84.00 123 ALA A O 1
ATOM 956 N N . LEU A 1 124 ? -12.190 6.959 7.257 1.00 87.94 124 LEU A N 1
ATOM 957 C CA . LEU A 1 124 ? -12.391 7.630 8.545 1.00 87.94 124 LEU A CA 1
ATOM 958 C C . LEU A 1 124 ? -13.299 8.861 8.385 1.00 87.94 124 LEU A C 1
ATOM 960 O O . LEU A 1 124 ? -14.281 8.997 9.115 1.00 87.94 124 LEU A O 1
ATOM 964 N N . ASP A 1 125 ? -13.050 9.689 7.367 1.00 88.12 125 ASP A N 1
ATOM 965 C CA . ASP A 1 125 ? -13.875 10.855 7.015 1.00 88.12 125 ASP A CA 1
ATOM 966 C C . ASP A 1 125 ? -15.310 10.449 6.619 1.00 88.12 125 ASP A C 1
ATOM 968 O O . ASP A 1 125 ? -16.269 11.182 6.866 1.00 88.12 125 ASP A O 1
ATOM 972 N N . SER A 1 126 ? -15.479 9.245 6.058 1.00 90.12 126 SER A N 1
ATOM 973 C CA . SER A 1 126 ? -16.786 8.642 5.743 1.00 90.12 126 SER A CA 1
ATOM 974 C C . SER A 1 126 ? -17.471 7.973 6.950 1.00 90.12 126 SER A C 1
ATOM 976 O O . SER A 1 126 ? -18.516 7.338 6.791 1.00 90.12 126 SER A O 1
ATOM 978 N N . GLY A 1 127 ? -16.909 8.095 8.159 1.00 91.50 127 GLY A N 1
ATOM 979 C CA . GLY A 1 127 ? -17.485 7.585 9.408 1.00 91.50 127 GLY A CA 1
ATOM 980 C C . GLY A 1 127 ? -17.046 6.174 9.817 1.00 91.50 127 GLY A C 1
ATOM 981 O O . GLY A 1 127 ? -17.618 5.618 10.758 1.00 91.50 127 GLY A O 1
ATOM 982 N N . CYS A 1 128 ? -16.047 5.589 9.149 1.00 93.31 128 CYS A N 1
ATOM 983 C CA . CYS A 1 128 ? -15.374 4.383 9.636 1.00 93.31 128 CYS A CA 1
ATOM 984 C C . CYS A 1 128 ? -14.655 4.689 10.962 1.00 93.31 128 CYS A C 1
ATOM 986 O O . CYS A 1 128 ? -14.079 5.766 11.111 1.00 93.31 128 CYS A O 1
ATOM 988 N N . LYS A 1 129 ? -14.680 3.774 11.940 1.00 94.38 129 LYS A N 1
ATOM 989 C CA . LYS A 1 129 ? -14.089 4.024 13.268 1.00 94.38 129 LYS A CA 1
ATOM 990 C C . LYS A 1 129 ? -12.722 3.379 13.422 1.00 94.38 129 LYS A C 1
ATOM 992 O O . LYS A 1 129 ? -11.846 3.995 14.020 1.00 94.38 129 LYS A O 1
ATOM 997 N N . LYS A 1 130 ? -12.567 2.155 12.912 1.00 96.06 130 LYS A N 1
ATOM 998 C CA . LYS A 1 130 ? -11.336 1.364 12.999 1.00 96.06 130 LYS A CA 1
ATOM 999 C C . LYS A 1 130 ? -10.970 0.780 11.641 1.00 96.06 130 LYS A C 1
ATOM 1001 O O . LYS A 1 130 ? -11.730 -0.009 11.076 1.00 96.06 130 LYS A O 1
ATOM 1006 N N . VAL A 1 131 ? -9.797 1.151 11.134 1.00 94.81 131 VAL A N 1
ATOM 1007 C CA . VAL A 1 131 ? -9.264 0.678 9.852 1.00 94.81 131 VAL A CA 1
ATOM 1008 C C . VAL A 1 131 ? -7.960 -0.079 10.071 1.00 94.81 131 VAL A C 1
ATOM 1010 O O . VAL A 1 131 ? -7.026 0.436 10.665 1.00 94.81 131 VAL A O 1
ATOM 1013 N N . LEU A 1 132 ? -7.869 -1.306 9.582 1.00 95.88 132 LEU A N 1
ATOM 1014 C CA . LEU A 1 132 ? -6.603 -2.025 9.480 1.00 95.88 132 LEU A CA 1
ATOM 1015 C C . LEU A 1 132 ? -5.932 -1.673 8.148 1.00 95.88 132 LEU A C 1
ATOM 1017 O O . LEU A 1 132 ? -6.598 -1.703 7.117 1.00 95.88 132 LEU A O 1
ATOM 1021 N N . VAL A 1 133 ? -4.621 -1.461 8.128 1.00 91.88 133 VAL A N 1
ATOM 1022 C CA . VAL A 1 133 ? -3.801 -1.653 6.926 1.00 91.88 133 VAL A CA 1
ATOM 1023 C C . VAL A 1 133 ? -2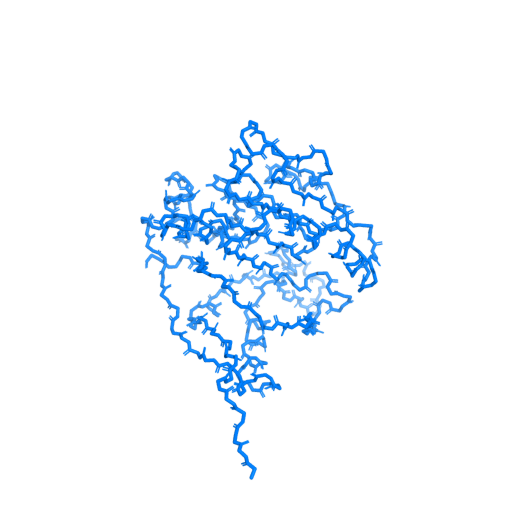.930 -2.876 7.147 1.00 91.88 133 VAL A C 1
ATOM 1025 O O . VAL A 1 133 ? -2.129 -2.899 8.075 1.00 91.88 133 VAL A O 1
ATOM 1028 N N . LEU A 1 134 ? -3.095 -3.888 6.300 1.00 92.31 134 LEU A N 1
ATOM 1029 C CA . LEU A 1 134 ? -2.175 -5.012 6.205 1.00 92.31 134 LEU A CA 1
ATOM 1030 C C . LEU A 1 134 ? -1.321 -4.824 4.954 1.00 92.31 134 LEU A C 1
ATOM 1032 O O . LEU A 1 134 ? -1.850 -4.749 3.846 1.00 92.31 134 LEU A O 1
ATOM 1036 N N . ASP A 1 135 ? -0.015 -4.749 5.144 1.00 89.19 135 ASP A N 1
ATOM 1037 C CA . ASP A 1 135 ? 0.978 -4.605 4.094 1.00 89.19 135 ASP A CA 1
ATOM 1038 C C . ASP A 1 135 ? 1.828 -5.875 4.000 1.00 89.19 135 ASP A C 1
ATOM 1040 O O . ASP A 1 135 ? 2.414 -6.331 4.988 1.00 89.19 135 ASP A O 1
ATOM 1044 N N . ILE A 1 136 ? 1.827 -6.474 2.809 1.00 86.25 136 ILE A N 1
ATOM 1045 C CA . ILE A 1 136 ? 2.605 -7.669 2.464 1.00 86.25 136 ILE A CA 1
ATOM 1046 C C . ILE A 1 136 ? 3.593 -7.401 1.320 1.00 86.25 136 ILE A C 1
ATOM 1048 O O . ILE A 1 136 ? 4.111 -8.352 0.722 1.00 86.25 136 ILE A O 1
ATOM 1052 N N . ASP A 1 137 ? 3.855 -6.127 1.004 1.00 82.50 137 ASP A N 1
ATOM 1053 C CA . ASP A 1 137 ? 5.076 -5.771 0.291 1.00 82.50 137 ASP A CA 1
ATOM 1054 C C . ASP A 1 137 ? 6.305 -6.240 1.088 1.00 82.50 137 ASP A C 1
ATOM 1056 O O . ASP A 1 137 ? 6.282 -6.359 2.314 1.00 82.50 137 ASP A O 1
ATOM 1060 N N . VAL A 1 138 ? 7.383 -6.573 0.379 1.00 79.94 138 VAL A N 1
ATOM 1061 C CA . VAL A 1 138 ? 8.625 -7.023 1.016 1.00 79.94 138 VAL A CA 1
ATOM 1062 C C . VAL A 1 138 ? 9.386 -5.861 1.658 1.00 79.94 138 VAL A C 1
ATOM 1064 O O . VAL A 1 138 ? 10.259 -6.100 2.488 1.00 79.94 138 VAL A O 1
ATOM 1067 N N . HIS A 1 139 ? 9.056 -4.620 1.306 1.00 81.75 139 HIS A N 1
ATOM 1068 C CA . HIS A 1 139 ? 9.582 -3.406 1.917 1.00 81.75 139 HIS A CA 1
ATOM 1069 C C . HIS A 1 139 ? 8.663 -2.933 3.048 1.00 81.75 139 HIS A C 1
ATOM 1071 O O . HIS A 1 139 ? 7.462 -3.203 3.063 1.00 81.75 139 HIS A O 1
ATOM 1077 N N . TYR A 1 140 ? 9.224 -2.225 4.023 1.00 84.19 140 TYR A N 1
ATOM 1078 C CA . TYR A 1 140 ? 8.429 -1.670 5.114 1.00 84.19 140 TYR A CA 1
ATOM 1079 C C . TYR A 1 140 ? 7.501 -0.556 4.606 1.00 84.19 140 TYR A C 1
ATOM 1081 O O . TYR A 1 140 ? 7.961 0.415 4.012 1.00 84.19 140 TYR A O 1
ATOM 1089 N N . GLY A 1 141 ? 6.202 -0.656 4.909 1.00 82.00 141 GLY A N 1
ATOM 1090 C CA . GLY A 1 141 ? 5.177 0.362 4.630 1.00 82.00 141 GLY A CA 1
ATOM 1091 C C . GLY A 1 141 ? 5.297 1.640 5.480 1.00 82.00 141 GLY A C 1
ATOM 1092 O O . GLY A 1 141 ? 4.299 2.120 6.032 1.00 82.00 141 GLY A O 1
ATOM 1093 N N . ASN A 1 142 ? 6.512 2.186 5.599 1.00 82.06 142 ASN A N 1
ATOM 1094 C CA . ASN A 1 142 ? 6.901 3.317 6.446 1.00 82.06 142 ASN A CA 1
ATOM 1095 C C . ASN A 1 142 ? 5.975 4.535 6.298 1.00 82.06 142 ASN A C 1
ATOM 1097 O O . ASN A 1 142 ? 5.495 5.064 7.298 1.00 82.06 142 ASN A O 1
ATOM 1101 N N . GLY A 1 143 ? 5.639 4.936 5.070 1.00 81.62 143 GLY A N 1
ATOM 1102 C CA . GLY A 1 143 ? 4.778 6.091 4.803 1.00 81.62 143 GLY A CA 1
ATOM 1103 C C . GLY A 1 143 ? 3.330 5.924 5.277 1.00 81.62 143 GLY A C 1
ATOM 1104 O O . GLY A 1 143 ? 2.614 6.919 5.403 1.00 81.62 143 GLY A O 1
ATOM 1105 N N . THR A 1 144 ? 2.871 4.692 5.536 1.00 82.31 144 THR A N 1
ATOM 1106 C CA . THR A 1 144 ? 1.555 4.427 6.149 1.00 82.31 144 THR A CA 1
ATOM 1107 C C . THR A 1 144 ? 1.662 4.382 7.666 1.00 82.31 144 THR A C 1
ATOM 1109 O O . THR A 1 144 ? 0.817 4.965 8.344 1.00 82.31 144 THR A O 1
ATOM 1112 N N . ALA A 1 145 ? 2.716 3.745 8.187 1.00 89.50 145 ALA A N 1
ATOM 1113 C CA . ALA A 1 145 ? 3.029 3.741 9.612 1.00 89.50 145 ALA A CA 1
ATOM 1114 C C . ALA A 1 145 ? 3.181 5.173 10.151 1.00 89.50 145 ALA A C 1
ATOM 1116 O O . ALA A 1 145 ? 2.539 5.519 11.134 1.00 89.50 145 ALA A O 1
ATOM 1117 N N . GLU A 1 146 ? 3.947 6.032 9.471 1.00 88.88 146 GLU A N 1
ATOM 1118 C CA . GLU A 1 146 ? 4.169 7.431 9.861 1.00 88.88 146 GLU A CA 1
ATOM 1119 C C . GLU A 1 146 ? 2.872 8.253 9.866 1.00 88.88 146 GLU A C 1
ATOM 1121 O O . GLU A 1 146 ? 2.569 8.924 10.854 1.00 88.88 146 GLU A O 1
ATOM 1126 N N . GLY A 1 147 ? 2.067 8.158 8.801 1.00 86.50 147 GLY A N 1
ATOM 1127 C CA .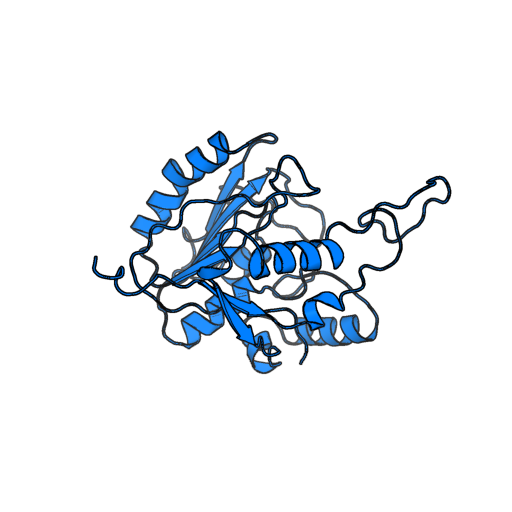 GLY A 1 147 ? 0.825 8.927 8.667 1.00 86.50 147 GLY A CA 1
ATOM 1128 C C . GLY A 1 147 ? -0.216 8.638 9.756 1.00 86.50 147 GLY A C 1
ATOM 1129 O O . GLY A 1 147 ? -1.030 9.506 10.066 1.00 86.50 147 GLY A O 1
ATOM 1130 N N . PHE A 1 148 ? -0.165 7.454 10.377 1.00 94.25 148 PHE A N 1
ATOM 1131 C CA . PHE A 1 148 ? -1.071 7.064 11.462 1.00 94.25 148 PHE A CA 1
ATOM 1132 C C . PHE A 1 148 ? -0.376 6.739 12.785 1.00 94.25 148 PHE A C 1
ATOM 1134 O O . PHE A 1 148 ? -1.043 6.299 13.719 1.00 94.25 148 PHE A O 1
ATOM 1141 N N . TYR A 1 149 ? 0.919 7.039 12.922 1.00 95.50 149 TYR A N 1
ATOM 1142 C CA . TYR A 1 149 ? 1.761 6.615 14.050 1.00 95.50 149 TYR A CA 1
ATOM 1143 C C . TYR A 1 149 ? 1.226 7.045 15.425 1.00 95.50 149 TYR A C 1
ATOM 1145 O O . TYR A 1 149 ? 1.600 6.489 16.453 1.00 95.50 149 TYR A O 1
ATOM 1153 N N . ARG A 1 150 ? 0.343 8.052 15.450 1.00 97.19 150 ARG A N 1
ATOM 1154 C CA . ARG A 1 150 ? -0.260 8.630 16.656 1.00 97.19 150 ARG A CA 1
ATOM 1155 C C . ARG A 1 150 ? -1.772 8.404 16.782 1.00 97.19 150 ARG A C 1
ATOM 1157 O O . ARG A 1 150 ? -2.391 9.057 17.615 1.00 97.19 150 ARG A O 1
ATOM 1164 N N . SER A 1 151 ? -2.367 7.513 15.983 1.00 97.12 151 SER A N 1
ATOM 1165 C CA . SER A 1 151 ? -3.809 7.228 15.988 1.00 97.12 151 SER A CA 1
ATOM 1166 C C . SER A 1 151 ? -4.137 5.814 16.472 1.00 97.12 151 SER A C 1
ATOM 1168 O O . SER A 1 151 ? -3.566 4.843 15.997 1.00 97.12 151 SER A O 1
ATOM 1170 N N . ASP A 1 152 ? -5.126 5.697 17.358 1.00 97.81 152 ASP A N 1
ATOM 1171 C CA . ASP A 1 152 ? -5.734 4.428 17.790 1.00 97.81 152 ASP A CA 1
ATOM 1172 C C . ASP A 1 152 ? -6.811 3.902 16.818 1.00 97.81 152 ASP A C 1
ATOM 1174 O O . ASP A 1 152 ? -7.280 2.769 16.930 1.00 97.81 152 ASP A O 1
ATOM 1178 N N . LYS A 1 153 ? -7.218 4.724 15.843 1.00 98.19 153 LYS A N 1
ATOM 1179 C CA . LYS A 1 153 ? -8.244 4.397 14.837 1.00 98.19 153 LYS A CA 1
ATOM 1180 C C . LYS A 1 153 ? -7.702 3.566 13.683 1.00 98.19 153 LYS A C 1
ATOM 1182 O O . LYS A 1 153 ? -8.484 3.088 12.857 1.00 98.19 153 LYS A O 1
ATOM 1187 N N . VAL A 1 154 ? -6.384 3.418 13.593 1.00 97.88 154 VAL A N 1
ATOM 1188 C CA . VAL A 1 154 ? -5.723 2.739 12.485 1.00 97.88 154 VAL A CA 1
ATOM 1189 C C . VAL A 1 154 ? -4.684 1.779 13.026 1.00 97.88 154 VAL A C 1
ATOM 1191 O O . VAL A 1 154 ? -3.723 2.213 13.642 1.00 97.88 154 VAL A O 1
ATOM 1194 N N . LEU A 1 155 ? -4.862 0.486 12.764 1.00 98.25 155 LEU A N 1
ATOM 1195 C CA . LEU A 1 155 ? -3.818 -0.507 12.998 1.00 98.25 155 LEU A CA 1
ATOM 1196 C C . LEU A 1 155 ? -3.023 -0.676 11.703 1.00 98.25 155 LEU A C 1
ATOM 1198 O O . LEU A 1 155 ? -3.577 -1.128 10.702 1.00 98.25 155 LEU A O 1
ATOM 1202 N N . THR A 1 156 ? -1.740 -0.341 11.712 1.00 97.12 156 THR A N 1
ATOM 1203 C CA . THR A 1 156 ? -0.814 -0.610 10.604 1.00 97.12 156 THR A CA 1
ATOM 1204 C C . THR A 1 156 ? -0.025 -1.885 10.886 1.00 97.12 156 THR A C 1
ATOM 1206 O O . THR A 1 156 ? 0.565 -2.040 11.950 1.00 97.12 156 THR A O 1
ATOM 1209 N N . VAL A 1 157 ? -0.025 -2.829 9.943 1.00 97.44 157 VAL A N 1
ATOM 1210 C CA . VAL A 1 157 ? 0.688 -4.112 10.034 1.00 97.44 157 VAL A CA 1
ATOM 1211 C C . VAL A 1 157 ? 1.530 -4.290 8.778 1.00 97.44 157 VAL A C 1
ATOM 1213 O O . VAL A 1 157 ? 0.973 -4.242 7.687 1.00 97.44 157 VAL A O 1
ATOM 1216 N N . SER A 1 158 ? 2.837 -4.528 8.903 1.00 94.62 158 SER A N 1
ATOM 1217 C CA . SER A 1 158 ? 3.734 -4.709 7.747 1.00 94.62 158 SER A CA 1
ATOM 1218 C C . SER A 1 158 ? 4.620 -5.951 7.893 1.00 94.62 158 SER A C 1
ATOM 1220 O O . SER A 1 158 ? 5.314 -6.101 8.900 1.00 94.62 158 SER A O 1
ATOM 1222 N N . LEU A 1 159 ? 4.589 -6.840 6.889 1.00 92.88 159 LEU A N 1
ATOM 1223 C CA . LEU A 1 159 ? 5.370 -8.086 6.809 1.00 92.88 159 LEU A CA 1
ATOM 1224 C C . LEU A 1 159 ? 6.475 -7.960 5.750 1.00 92.88 159 LEU A C 1
ATOM 1226 O O . LEU A 1 159 ? 6.339 -8.448 4.626 1.00 92.88 159 LEU A O 1
ATOM 1230 N N . HIS A 1 160 ? 7.583 -7.344 6.140 1.00 88.25 160 HIS A N 1
ATOM 1231 C CA . HIS A 1 160 ? 8.686 -6.962 5.257 1.00 88.25 160 HIS A CA 1
ATOM 1232 C C . HIS A 1 160 ? 9.975 -7.738 5.564 1.00 88.25 160 HIS A C 1
ATOM 1234 O O . HIS A 1 160 ? 10.123 -8.325 6.636 1.00 88.25 160 HIS A O 1
ATOM 1240 N N . MET A 1 161 ? 10.943 -7.744 4.645 1.00 85.88 161 MET A N 1
ATOM 1241 C CA . MET A 1 161 ? 12.286 -8.265 4.920 1.00 85.88 161 MET A CA 1
ATOM 1242 C C . MET A 1 161 ? 13.050 -7.330 5.864 1.00 85.88 161 MET A C 1
ATOM 1244 O O . MET A 1 161 ? 12.929 -6.110 5.783 1.00 85.88 161 MET A O 1
ATOM 1248 N N . ASN A 1 162 ? 13.881 -7.888 6.743 1.00 84.56 162 ASN A N 1
ATOM 1249 C CA . ASN A 1 162 ? 14.721 -7.081 7.629 1.00 84.56 162 ASN A CA 1
ATOM 1250 C C . ASN A 1 162 ? 15.865 -6.399 6.845 1.00 84.56 162 ASN A C 1
ATOM 1252 O O . ASN A 1 162 ? 16.918 -7.001 6.622 1.00 84.56 162 ASN A O 1
ATOM 1256 N N . HIS A 1 163 ? 15.634 -5.153 6.420 1.00 75.00 163 HIS A N 1
ATOM 1257 C CA . HIS A 1 163 ? 16.537 -4.369 5.568 1.00 75.00 163 HIS A CA 1
ATOM 1258 C C . HIS A 1 163 ? 17.127 -3.106 6.231 1.00 75.00 163 HIS A C 1
ATOM 1260 O O . HIS A 1 163 ? 18.110 -2.567 5.726 1.00 75.00 163 HIS A O 1
ATOM 1266 N N . GLY A 1 164 ? 16.574 -2.641 7.360 1.00 75.94 164 GLY A N 1
ATOM 1267 C CA . GLY A 1 164 ? 16.977 -1.386 8.015 1.00 75.94 164 GLY A CA 1
ATOM 1268 C C . GLY A 1 164 ? 16.622 -0.128 7.208 1.00 75.94 164 GLY A C 1
ATOM 1269 O O . GLY A 1 164 ? 15.772 -0.175 6.319 1.00 75.94 164 GLY A O 1
ATOM 1270 N N . SER A 1 165 ? 17.258 1.003 7.524 1.00 74.88 165 SER A N 1
ATOM 1271 C CA . SER A 1 165 ? 17.105 2.257 6.768 1.00 74.88 165 SER A CA 1
ATOM 1272 C C . SER A 1 165 ? 17.808 2.204 5.402 1.00 74.88 165 SER A C 1
ATOM 1274 O O . SER A 1 165 ? 18.976 1.823 5.313 1.00 74.88 165 SER A O 1
ATOM 1276 N N . TRP A 1 166 ? 17.124 2.665 4.347 1.00 66.12 166 TRP A N 1
ATOM 1277 C CA . TRP A 1 166 ? 17.662 2.747 2.974 1.00 66.12 166 TRP A CA 1
ATOM 1278 C C . TRP A 1 166 ? 18.353 4.090 2.677 1.00 66.12 166 TRP A C 1
ATOM 1280 O O . TRP A 1 166 ? 18.799 4.334 1.557 1.00 66.12 166 TRP A O 1
ATOM 1290 N N . GLY A 1 167 ? 18.467 4.968 3.678 1.00 67.62 167 GLY A N 1
ATOM 1291 C CA . GLY A 1 167 ? 19.064 6.296 3.558 1.00 67.62 167 GLY A CA 1
ATOM 1292 C C . GLY A 1 167 ? 18.110 7.419 3.981 1.00 67.62 167 GLY A C 1
ATOM 1293 O O . GLY A 1 167 ? 17.108 7.160 4.646 1.00 67.62 167 GLY A O 1
ATOM 1294 N N . PRO A 1 168 ? 18.404 8.680 3.608 1.00 64.62 168 PRO A N 1
ATOM 1295 C CA . PRO A 1 168 ? 17.671 9.848 4.102 1.00 64.62 168 PRO A CA 1
ATOM 1296 C C . PRO A 1 168 ? 16.178 9.905 3.746 1.00 64.62 168 PRO A C 1
ATOM 1298 O O . PRO A 1 168 ? 15.455 10.631 4.416 1.00 64.62 168 PRO A O 1
ATOM 1301 N N . SER A 1 169 ? 15.713 9.182 2.717 1.00 55.62 169 SER A N 1
ATOM 1302 C CA . SER A 1 169 ? 14.281 9.066 2.390 1.00 55.62 169 SER A CA 1
ATOM 1303 C C . SER A 1 169 ? 13.541 8.025 3.218 1.00 55.62 169 SER A C 1
ATOM 1305 O O . SER A 1 169 ? 12.341 8.160 3.409 1.00 55.62 169 SER A O 1
ATOM 1307 N N . HIS A 1 170 ? 14.252 7.036 3.759 1.00 60.97 170 HIS A N 1
ATOM 1308 C CA . HIS A 1 170 ? 13.689 5.930 4.527 1.00 60.97 170 HIS A CA 1
ATOM 1309 C C . HIS A 1 170 ? 14.385 5.845 5.900 1.00 60.97 170 HIS A C 1
ATOM 1311 O O . HIS A 1 170 ? 15.116 4.883 6.167 1.00 60.97 170 HIS A O 1
ATOM 1317 N N . PRO A 1 171 ? 14.249 6.856 6.781 1.00 70.62 171 PRO A N 1
ATOM 1318 C CA . PRO A 1 171 ? 14.947 6.886 8.070 1.00 70.62 171 PRO A CA 1
ATOM 1319 C C . PRO A 1 171 ? 14.433 5.833 9.064 1.00 70.62 171 PRO A C 1
ATOM 1321 O O . PRO A 1 171 ? 15.160 5.458 9.986 1.00 70.62 171 PRO A O 1
ATOM 1324 N N . GLN A 1 172 ? 13.197 5.352 8.893 1.00 80.69 172 GLN A N 1
ATOM 1325 C CA . GLN A 1 172 ? 12.620 4.292 9.716 1.00 80.69 172 GLN A CA 1
ATOM 1326 C C . GLN A 1 172 ? 13.309 2.949 9.419 1.00 80.69 172 GLN A C 1
ATOM 1328 O O . GLN A 1 172 ? 13.778 2.707 8.304 1.00 80.69 172 GLN A O 1
ATOM 1333 N N . ASN A 1 173 ? 13.382 2.069 10.418 1.00 84.38 173 ASN A N 1
ATOM 1334 C CA . ASN A 1 173 ? 14.125 0.809 10.336 1.00 84.38 173 ASN A CA 1
ATOM 1335 C C . ASN A 1 173 ? 13.213 -0.421 10.218 1.00 84.38 173 ASN A C 1
ATOM 1337 O O . ASN A 1 173 ? 13.719 -1.503 9.923 1.00 84.38 173 ASN A O 1
ATOM 1341 N N . GLY A 1 174 ? 11.903 -0.275 10.448 1.00 88.88 174 GLY A N 1
ATOM 1342 C CA . GLY A 1 174 ? 10.948 -1.387 10.418 1.00 88.88 174 GLY A CA 1
ATOM 1343 C C . GLY A 1 174 ? 11.096 -2.330 11.614 1.00 88.88 174 GLY A C 1
ATOM 1344 O O . GLY A 1 174 ? 10.720 -3.498 11.544 1.00 88.88 174 GLY A O 1
ATOM 1345 N N . THR A 1 175 ? 11.686 -1.876 12.725 1.00 93.94 175 THR A N 1
ATOM 1346 C CA . THR A 1 175 ? 11.901 -2.769 13.874 1.00 93.94 175 THR A CA 1
ATOM 1347 C C . THR A 1 175 ? 10.599 -3.047 14.619 1.00 93.94 175 THR A C 1
ATOM 1349 O O . THR A 1 175 ? 9.642 -2.275 14.562 1.00 93.94 175 THR A O 1
ATOM 1352 N N . VAL A 1 176 ? 10.594 -4.144 15.379 1.00 95.62 176 VAL A N 1
ATOM 1353 C CA . VAL A 1 176 ? 9.501 -4.519 16.294 1.00 95.62 176 VAL A CA 1
ATOM 1354 C C . VAL A 1 176 ? 9.269 -3.511 17.430 1.00 95.62 176 VAL A C 1
ATOM 1356 O O . VAL A 1 176 ? 8.252 -3.598 18.110 1.00 95.62 176 VAL A O 1
ATOM 1359 N N . ASP A 1 177 ? 10.197 -2.572 17.642 1.00 94.81 177 ASP A N 1
ATOM 1360 C CA . ASP A 1 177 ? 10.119 -1.540 18.682 1.00 94.81 177 ASP A CA 1
ATOM 1361 C C . ASP A 1 177 ? 9.418 -0.252 18.195 1.00 94.81 177 ASP A C 1
ATOM 1363 O O . ASP A 1 177 ? 9.045 0.599 19.004 1.00 94.81 177 ASP A O 1
ATOM 1367 N N . GLU A 1 178 ? 9.203 -0.103 16.882 1.00 94.50 178 GLU A N 1
ATOM 1368 C CA . GLU A 1 178 ? 8.415 0.984 16.286 1.00 94.50 178 GLU A CA 1
ATOM 1369 C C . GLU A 1 178 ? 6.910 0.703 16.473 1.00 94.50 178 GLU A C 1
ATOM 1371 O O . GLU A 1 178 ? 6.234 0.201 15.578 1.00 94.50 178 GLU A O 1
ATOM 1376 N N . LEU A 1 179 ? 6.382 0.986 17.667 1.00 96.88 179 LEU A N 1
ATOM 1377 C CA . LEU A 1 179 ? 5.027 0.590 18.087 1.00 96.88 179 LEU A CA 1
ATOM 1378 C C . LEU A 1 179 ? 3.951 1.685 17.948 1.00 96.88 179 LEU A C 1
ATOM 1380 O O . LEU A 1 179 ? 2.806 1.463 18.343 1.00 96.88 179 LEU A O 1
ATOM 1384 N N . GLY A 1 180 ? 4.295 2.860 17.420 1.00 96.69 180 GLY A N 1
ATOM 1385 C CA . GLY A 1 180 ? 3.451 4.060 17.478 1.00 96.69 180 GLY A CA 1
ATOM 1386 C C . GLY A 1 180 ? 3.712 4.919 18.722 1.00 96.69 180 GLY A C 1
ATOM 1387 O O . GLY A 1 180 ? 4.505 4.565 19.594 1.00 96.69 180 GLY A O 1
ATOM 1388 N N . GLU A 1 181 ? 3.044 6.067 18.817 1.00 97.25 181 GLU A N 1
ATOM 1389 C CA . GLU A 1 181 ? 3.269 7.094 19.842 1.00 97.25 181 GLU A CA 1
ATOM 1390 C C . GLU A 1 181 ? 1.969 7.718 20.371 1.00 97.25 181 GLU A C 1
ATOM 1392 O O . GLU A 1 181 ? 1.029 7.997 19.629 1.00 97.25 181 GLU A O 1
ATOM 1397 N N . GLY A 1 182 ? 1.932 8.047 21.665 1.00 98.00 182 GLY A N 1
ATOM 1398 C CA . GLY A 1 182 ? 0.763 8.686 22.278 1.00 98.00 182 GLY A CA 1
ATOM 1399 C C . GLY A 1 182 ? -0.469 7.781 22.220 1.00 98.00 182 GLY A C 1
ATOM 1400 O O . GLY A 1 182 ? -0.415 6.655 22.704 1.00 98.00 182 GLY A O 1
ATOM 1401 N N . GLU A 1 183 ? -1.567 8.264 21.633 1.00 97.81 183 GLU A N 1
ATOM 1402 C CA . GLU A 1 183 ? -2.797 7.474 21.455 1.00 97.81 183 GLU A CA 1
ATOM 1403 C C . GLU A 1 183 ? -2.586 6.288 20.493 1.00 97.81 183 GLU A C 1
ATOM 1405 O O . GLU A 1 183 ? -3.154 5.222 20.710 1.00 97.81 183 GLU A O 1
ATOM 1410 N N . GLY A 1 184 ? -1.696 6.425 19.501 1.00 97.88 184 GLY A N 1
ATOM 1411 C CA . GLY A 1 184 ? -1.337 5.356 18.559 1.00 97.88 184 GLY A CA 1
ATOM 1412 C C . GLY A 1 184 ? -0.363 4.304 19.097 1.00 97.88 184 GLY A C 1
ATOM 1413 O O . GLY A 1 184 ? 0.004 3.387 18.365 1.00 97.88 184 GLY A O 1
ATOM 1414 N N . PHE A 1 185 ? 0.072 4.390 20.359 1.00 98.12 185 PHE A N 1
ATOM 1415 C CA . PHE A 1 185 ? 0.983 3.393 20.924 1.00 98.12 185 PHE A CA 1
ATOM 1416 C C . PHE A 1 185 ? 0.319 2.008 21.015 1.00 98.12 185 PHE A C 1
ATOM 1418 O O . PHE A 1 185 ? -0.696 1.822 21.689 1.00 98.12 185 PHE A O 1
ATOM 1425 N N . GLY A 1 186 ? 0.933 1.019 20.367 1.00 97.56 186 GLY A N 1
ATOM 1426 C CA . GLY A 1 186 ? 0.413 -0.339 20.212 1.00 97.56 186 GLY A CA 1
ATOM 1427 C C . GLY A 1 186 ? -0.416 -0.562 18.942 1.00 97.56 186 GLY A C 1
ATOM 1428 O O . GLY A 1 186 ? -0.946 -1.662 18.779 1.00 97.56 186 GLY A O 1
ATOM 1429 N N . TYR A 1 187 ? -0.518 0.440 18.058 1.00 98.19 187 TYR A N 1
ATOM 1430 C CA . TYR A 1 187 ? -1.261 0.369 16.793 1.00 98.19 187 TYR A CA 1
ATOM 1431 C C . TYR A 1 187 ? -0.369 0.401 15.536 1.00 98.19 187 TYR A C 1
ATOM 1433 O O . TYR A 1 187 ? -0.894 0.352 14.427 1.00 98.19 187 TYR A O 1
ATOM 1441 N N . ASN A 1 188 ? 0.962 0.368 15.682 1.00 98.19 188 ASN A N 1
ATOM 1442 C CA . ASN A 1 188 ? 1.871 -0.056 14.610 1.00 98.19 188 ASN A CA 1
ATOM 1443 C C . ASN A 1 188 ? 2.487 -1.426 14.947 1.00 98.19 188 ASN A C 1
ATOM 1445 O O . ASN A 1 188 ? 3.036 -1.613 16.034 1.00 98.19 188 ASN A O 1
ATOM 1449 N N . LEU A 1 189 ? 2.386 -2.388 14.026 1.00 98.00 189 LEU A N 1
ATOM 1450 C CA . LEU A 1 189 ? 2.892 -3.755 14.159 1.00 98.00 189 LEU A CA 1
ATOM 1451 C C . LEU A 1 189 ? 3.824 -4.098 12.993 1.00 98.00 189 LEU A C 1
ATOM 1453 O O . LEU A 1 189 ? 3.402 -4.545 11.923 1.00 98.00 189 LEU A O 1
ATOM 1457 N N . ASN A 1 190 ? 5.118 -3.950 13.241 1.00 97.25 190 ASN A N 1
ATOM 1458 C CA . ASN A 1 190 ? 6.153 -4.388 12.319 1.00 97.25 190 ASN A CA 1
ATOM 1459 C C . ASN A 1 190 ? 6.484 -5.864 12.536 1.00 97.25 190 ASN A C 1
ATOM 1461 O O . ASN A 1 190 ? 6.736 -6.304 13.659 1.00 97.25 190 ASN A O 1
ATOM 1465 N N . VAL A 1 191 ? 6.519 -6.624 11.443 1.00 96.56 191 VAL A N 1
ATOM 1466 C CA . VAL A 1 191 ? 6.878 -8.043 11.432 1.00 96.56 191 VAL A CA 1
ATOM 1467 C C . VAL A 1 191 ? 8.067 -8.245 10.480 1.00 96.56 191 VAL A C 1
ATOM 1469 O O . VAL A 1 191 ? 7.884 -8.744 9.369 1.00 96.56 191 VAL A O 1
ATOM 1472 N N . PRO A 1 192 ? 9.291 -7.854 10.888 1.00 94.19 192 PRO A N 1
ATOM 1473 C CA . PRO A 1 192 ? 10.488 -8.039 10.077 1.00 94.19 192 PRO A CA 1
ATOM 1474 C C . PRO A 1 192 ? 10.823 -9.531 9.950 1.00 94.19 192 PRO A C 1
ATOM 1476 O O . PRO A 1 192 ? 11.149 -10.216 10.925 1.00 94.19 192 PRO A O 1
ATOM 1479 N N . LEU A 1 193 ? 10.753 -10.044 8.725 1.00 89.94 193 LEU A N 1
ATOM 1480 C CA . LEU A 1 193 ? 11.001 -11.437 8.379 1.00 89.94 193 LEU A CA 1
ATOM 1481 C C . LEU A 1 193 ? 12.479 -11.669 8.003 1.00 89.94 193 LEU A C 1
ATOM 1483 O O . LEU A 1 193 ? 13.093 -10.833 7.331 1.00 89.94 193 LEU A O 1
ATOM 1487 N N . PRO A 1 194 ? 13.073 -12.820 8.378 1.00 87.56 194 PRO A N 1
ATOM 1488 C CA . PRO A 1 194 ? 14.399 -13.209 7.908 1.00 87.56 194 PRO A CA 1
ATOM 1489 C C . PRO A 1 194 ? 14.456 -13.365 6.384 1.00 87.56 194 PRO A C 1
ATOM 1491 O O . PRO A 1 194 ? 13.529 -13.909 5.774 1.00 87.56 194 PRO A O 1
ATOM 1494 N N . ASN A 1 195 ? 15.581 -12.982 5.777 1.00 83.44 195 ASN A N 1
ATOM 1495 C CA . ASN A 1 195 ? 15.822 -13.180 4.346 1.00 83.44 195 ASN A CA 1
ATOM 1496 C C . ASN A 1 195 ? 15.674 -14.662 3.960 1.00 83.44 195 ASN A C 1
ATOM 1498 O O . ASN A 1 195 ? 16.199 -15.549 4.633 1.00 83.44 195 ASN A O 1
ATOM 1502 N N . GLY A 1 196 ? 14.952 -14.928 2.868 1.00 79.62 196 GLY A N 1
ATOM 1503 C CA . GLY A 1 196 ? 14.589 -16.286 2.445 1.00 79.62 196 GLY A CA 1
ATOM 1504 C C . GLY A 1 196 ? 13.301 -16.842 3.074 1.00 79.62 196 GLY A C 1
ATOM 1505 O O . GLY A 1 196 ? 12.974 -18.009 2.849 1.00 79.62 196 GLY A O 1
ATOM 1506 N N . SER A 1 197 ? 12.546 -16.039 3.832 1.00 85.69 197 SER A N 1
ATOM 1507 C CA . SER A 1 197 ? 11.200 -16.406 4.293 1.00 85.69 197 SER A CA 1
ATOM 1508 C C . SER A 1 197 ? 10.223 -16.535 3.119 1.00 85.69 197 SER A C 1
ATOM 1510 O O . SER A 1 197 ? 9.762 -15.538 2.580 1.00 85.69 197 SER A O 1
ATOM 1512 N N . GLY A 1 198 ? 9.886 -17.770 2.739 1.00 82.81 198 GLY A N 1
ATOM 1513 C CA . GLY A 1 198 ? 8.789 -18.068 1.805 1.00 82.81 198 GLY A CA 1
ATOM 1514 C C . GLY A 1 198 ? 7.451 -18.324 2.511 1.00 82.81 198 GLY A C 1
ATOM 1515 O O . GLY A 1 198 ? 7.289 -18.020 3.695 1.00 82.81 198 GLY A O 1
ATOM 1516 N N . ASP A 1 199 ? 6.517 -18.977 1.812 1.00 86.31 199 ASP A N 1
ATOM 1517 C CA . ASP A 1 199 ? 5.115 -19.213 2.209 1.00 86.31 199 ASP A CA 1
ATOM 1518 C C . ASP A 1 199 ? 4.922 -19.693 3.657 1.00 86.31 199 ASP A C 1
ATOM 1520 O O . ASP A 1 199 ? 3.976 -19.299 4.336 1.00 86.31 199 ASP A O 1
ATOM 1524 N N . LYS A 1 200 ? 5.824 -20.547 4.163 1.00 88.88 200 LYS A N 1
ATOM 1525 C CA . LYS A 1 200 ? 5.761 -21.050 5.546 1.00 88.88 200 LYS A CA 1
ATOM 1526 C C . LYS A 1 200 ? 6.052 -19.968 6.588 1.00 88.88 200 LYS A C 1
ATOM 1528 O O . LYS A 1 200 ? 5.433 -19.997 7.648 1.00 88.88 200 LYS A O 1
ATOM 1533 N N . GLY A 1 201 ? 6.973 -19.048 6.295 1.00 87.88 201 GLY A N 1
ATOM 1534 C CA . GLY A 1 201 ? 7.323 -17.921 7.162 1.00 87.88 201 GLY A CA 1
ATOM 1535 C C . GLY A 1 201 ? 6.191 -16.899 7.209 1.00 87.88 201 GLY A C 1
ATOM 1536 O O . GLY A 1 201 ? 5.659 -16.633 8.285 1.00 87.88 201 GLY A O 1
ATOM 1537 N N . TYR A 1 202 ? 5.738 -16.439 6.038 1.00 89.00 202 TYR A N 1
ATOM 1538 C CA . TYR A 1 202 ? 4.563 -15.567 5.916 1.00 89.00 202 TYR A CA 1
ATOM 1539 C C . TYR A 1 202 ? 3.315 -16.201 6.545 1.00 89.00 202 TYR A C 1
ATOM 1541 O O . TYR A 1 202 ? 2.651 -15.578 7.365 1.00 89.00 202 TYR A O 1
ATOM 1549 N N . GLY A 1 203 ? 3.023 -17.470 6.249 1.00 90.38 203 GLY A N 1
ATOM 1550 C CA . GLY A 1 203 ? 1.877 -18.175 6.823 1.00 90.38 203 GLY A CA 1
ATOM 1551 C C . GLY A 1 203 ? 1.953 -18.351 8.345 1.00 90.38 203 GLY A C 1
ATOM 1552 O O . GLY A 1 203 ? 0.915 -18.372 9.000 1.00 90.38 203 GLY A O 1
ATOM 1553 N N . TYR A 1 204 ? 3.154 -18.473 8.923 1.00 92.88 204 TYR A N 1
ATOM 1554 C CA . TYR A 1 204 ? 3.348 -18.469 10.377 1.00 92.88 204 TYR A CA 1
ATOM 1555 C C . TYR A 1 204 ? 3.095 -17.074 10.960 1.00 92.88 204 TYR A C 1
ATOM 1557 O O . TYR A 1 204 ? 2.248 -16.938 11.834 1.00 92.88 204 TYR A O 1
ATOM 1565 N N . ALA A 1 205 ? 3.729 -16.030 10.416 1.00 94.38 205 ALA A N 1
ATOM 1566 C CA . ALA A 1 205 ? 3.501 -14.643 10.829 1.00 94.38 205 ALA A CA 1
ATOM 1567 C C . ALA A 1 205 ? 2.014 -14.242 10.763 1.00 94.38 205 ALA A C 1
ATOM 1569 O O . ALA A 1 205 ? 1.481 -13.654 11.703 1.00 94.38 205 ALA A O 1
ATOM 1570 N N . MET A 1 206 ? 1.318 -14.635 9.693 1.00 93.00 206 MET A N 1
ATOM 1571 C CA . MET A 1 206 ? -0.114 -14.385 9.523 1.00 93.00 206 MET A CA 1
ATOM 1572 C C . MET A 1 206 ? -0.961 -15.033 10.628 1.00 93.00 206 MET A C 1
ATOM 1574 O O . MET A 1 206 ? -1.858 -14.382 11.156 1.00 93.00 206 MET A O 1
ATOM 1578 N N . ARG A 1 207 ? -0.684 -16.289 11.005 1.00 96.62 207 ARG A N 1
ATOM 1579 C CA . ARG A 1 207 ? -1.457 -16.995 12.045 1.00 96.62 207 ARG A CA 1
ATOM 1580 C C . ARG A 1 207 ? -1.126 -16.557 13.464 1.00 96.62 207 ARG A C 1
ATOM 1582 O O . ARG A 1 207 ? -2.040 -16.414 14.263 1.00 96.62 207 ARG A O 1
ATOM 1589 N N . GLU A 1 208 ? 0.151 -16.367 13.777 1.00 97.56 208 GLU A N 1
ATOM 1590 C CA . GLU A 1 208 ? 0.591 -16.149 15.161 1.00 97.56 208 GLU A CA 1
ATOM 1591 C C . GLU A 1 208 ? 0.612 -14.666 15.565 1.00 97.56 208 GLU A C 1
ATOM 1593 O O . GLU A 1 208 ? 0.584 -14.364 16.755 1.00 97.56 208 GLU A O 1
ATOM 1598 N N . LEU A 1 209 ? 0.672 -13.737 14.599 1.00 96.56 209 LEU A N 1
ATOM 1599 C CA . LEU A 1 209 ? 0.782 -12.294 14.858 1.00 96.56 209 LEU A CA 1
ATOM 1600 C C . LEU A 1 209 ? -0.366 -11.504 14.224 1.00 96.56 209 LEU A C 1
ATOM 1602 O O . LEU A 1 209 ? -1.066 -10.777 14.927 1.00 96.56 209 LEU A O 1
ATOM 1606 N N . VAL A 1 210 ? -0.588 -11.657 12.912 1.00 95.12 210 VAL A N 1
ATOM 1607 C CA . VAL A 1 210 ? -1.562 -10.823 12.185 1.00 95.12 210 VAL A CA 1
ATOM 1608 C C . VAL A 1 210 ? -2.990 -11.135 12.612 1.00 95.12 210 VAL A C 1
ATOM 1610 O O . VAL A 1 210 ? -3.682 -10.231 13.063 1.00 95.12 210 VAL A O 1
ATOM 1613 N N . ILE A 1 211 ? -3.438 -12.390 12.513 1.00 95.56 211 ILE A N 1
ATOM 1614 C CA . ILE A 1 211 ? -4.815 -12.774 12.865 1.00 95.56 211 ILE A CA 1
ATOM 1615 C C . ILE A 1 211 ? -5.161 -12.366 14.313 1.00 95.56 211 ILE A C 1
ATOM 1617 O O . ILE A 1 211 ? -6.146 -11.646 14.470 1.00 95.56 211 ILE A O 1
ATOM 1621 N N . PRO A 1 212 ? -4.344 -12.664 15.346 1.00 97.88 212 PRO A N 1
ATOM 1622 C CA . PRO A 1 212 ? -4.598 -12.192 16.710 1.00 97.88 212 PRO A CA 1
ATOM 1623 C C . PRO A 1 212 ? -4.649 -10.663 16.851 1.00 97.88 212 PRO A C 1
ATOM 1625 O O . PRO A 1 212 ? -5.440 -10.144 17.639 1.00 97.88 212 PRO A O 1
ATOM 1628 N N . ALA A 1 213 ? -3.836 -9.918 16.091 1.00 97.00 213 ALA A N 1
ATOM 1629 C CA . ALA A 1 213 ? -3.893 -8.457 16.081 1.00 97.00 213 ALA A CA 1
ATOM 1630 C C . ALA A 1 213 ? -5.192 -7.939 15.437 1.00 97.00 213 ALA A C 1
ATOM 1632 O O . ALA A 1 213 ? -5.814 -7.029 15.981 1.00 97.00 213 ALA A O 1
ATOM 1633 N N . VAL A 1 214 ? -5.647 -8.551 14.336 1.00 95.38 214 VAL A N 1
ATOM 1634 C CA . VAL A 1 214 ? -6.930 -8.232 13.683 1.00 95.38 214 VAL A CA 1
ATOM 1635 C C . VAL A 1 214 ? -8.112 -8.553 14.600 1.00 95.38 214 VAL A C 1
ATOM 1637 O O . VAL A 1 214 ? -8.995 -7.713 14.762 1.00 95.38 214 VAL A O 1
ATOM 1640 N N . GLU A 1 215 ? -8.118 -9.728 15.233 1.00 96.00 215 GLU A N 1
ATOM 1641 C CA . GLU A 1 215 ? -9.161 -10.155 16.177 1.00 96.00 215 GLU A CA 1
ATOM 1642 C C . GLU A 1 215 ? -9.241 -9.237 17.401 1.00 96.00 215 GLU A C 1
ATOM 1644 O O . GLU A 1 215 ? -10.334 -8.898 17.842 1.00 96.00 215 GLU A O 1
ATOM 1649 N N . LYS A 1 216 ? -8.097 -8.784 17.928 1.00 97.56 216 LYS A N 1
ATOM 1650 C CA . LYS A 1 216 ? -8.046 -7.829 19.045 1.00 97.56 216 LYS A CA 1
ATOM 1651 C C . LYS A 1 216 ? -8.454 -6.412 18.631 1.00 97.56 216 LYS A C 1
ATOM 1653 O O . LYS A 1 216 ? -9.032 -5.685 19.436 1.00 97.56 216 LYS A O 1
ATOM 1658 N N . PHE A 1 217 ? -8.104 -5.994 17.416 1.00 97.69 217 PHE A N 1
ATOM 1659 C CA . PHE A 1 217 ? -8.404 -4.653 16.921 1.00 97.69 217 PHE A CA 1
ATOM 1660 C C . PHE A 1 217 ? -9.861 -4.507 16.474 1.00 97.69 217 PHE A C 1
ATOM 1662 O O . PHE A 1 217 ? -10.411 -3.416 16.587 1.00 97.69 217 PHE A O 1
ATOM 1669 N N . GLU A 1 218 ? -10.497 -5.586 16.006 1.00 97.31 218 GLU A N 1
ATOM 1670 C CA . GLU A 1 218 ? -11.852 -5.609 15.434 1.00 97.31 218 GLU A CA 1
ATOM 1671 C C . GLU A 1 218 ? -12.082 -4.450 14.434 1.00 97.31 218 GLU A C 1
ATOM 1673 O O . GLU A 1 218 ? -12.874 -3.539 14.709 1.00 97.31 218 GLU A O 1
ATOM 1678 N N . PRO A 1 219 ? -11.353 -4.409 13.304 1.00 94.94 219 PRO A N 1
ATOM 1679 C CA . PRO A 1 219 ? -11.524 -3.356 12.312 1.00 94.94 219 PRO A CA 1
ATOM 1680 C C . PRO A 1 219 ? -12.910 -3.416 11.656 1.00 94.94 219 PRO A C 1
ATOM 1682 O O . PRO A 1 219 ? -13.351 -4.482 11.227 1.00 94.94 219 PRO A O 1
ATOM 1685 N N . ASP A 1 220 ? -13.548 -2.259 11.452 1.00 92.00 220 ASP A N 1
ATOM 1686 C CA . ASP A 1 220 ? -14.705 -2.155 10.548 1.00 92.00 220 ASP A CA 1
ATOM 1687 C C . ASP A 1 220 ? -14.263 -2.421 9.089 1.00 92.00 220 ASP A C 1
ATOM 1689 O O . ASP A 1 220 ? -15.032 -2.860 8.233 1.00 92.00 220 ASP A O 1
ATOM 1693 N N . MET A 1 221 ? -12.998 -2.112 8.794 1.00 91.44 221 MET A N 1
ATOM 1694 C CA . MET A 1 221 ? -12.443 -1.954 7.459 1.00 91.44 221 MET A CA 1
ATOM 1695 C C . MET A 1 221 ? -11.005 -2.480 7.404 1.00 91.44 221 MET A C 1
ATOM 1697 O O . MET A 1 221 ? -10.218 -2.196 8.297 1.00 91.44 221 MET A O 1
ATOM 1701 N N . MET A 1 222 ? -10.604 -3.134 6.308 1.00 90.88 222 MET A N 1
ATOM 1702 C CA . MET A 1 222 ? -9.184 -3.406 6.039 1.00 90.88 222 MET A CA 1
ATOM 1703 C C . MET A 1 222 ? -8.744 -2.799 4.694 1.00 90.88 222 MET A C 1
ATOM 1705 O O . MET A 1 222 ? -9.480 -2.845 3.707 1.00 90.88 222 MET A O 1
ATOM 1709 N N . VAL A 1 223 ? -7.520 -2.298 4.622 1.00 81.12 223 VAL A N 1
ATOM 1710 C CA . VAL A 1 223 ? -6.741 -2.101 3.395 1.00 81.12 223 VAL A CA 1
ATOM 1711 C C . VAL A 1 223 ? -5.758 -3.259 3.301 1.00 81.12 223 VAL A C 1
ATOM 1713 O O . VAL A 1 223 ? -5.175 -3.643 4.312 1.00 81.12 223 VAL A O 1
ATOM 1716 N N . LEU A 1 224 ? -5.578 -3.813 2.105 1.00 84.12 224 LEU A N 1
ATOM 1717 C CA . LEU A 1 224 ? -4.528 -4.789 1.835 1.00 84.12 224 LEU A CA 1
ATOM 1718 C C . LEU A 1 224 ? -3.599 -4.200 0.771 1.00 84.12 224 LEU A C 1
ATOM 1720 O O . LEU A 1 224 ? -4.026 -3.995 -0.367 1.00 84.12 224 LEU A O 1
ATOM 1724 N N . VAL A 1 225 ? -2.362 -3.898 1.154 1.00 79.88 225 VAL A N 1
ATOM 1725 C CA . VAL A 1 225 ? -1.298 -3.474 0.238 1.00 79.88 225 VAL A CA 1
ATOM 1726 C C . VAL A 1 225 ? -0.602 -4.737 -0.257 1.00 79.88 225 VAL A C 1
ATOM 1728 O O . VAL A 1 225 ? -0.097 -5.530 0.534 1.00 79.88 225 VAL A O 1
ATOM 1731 N N . ILE A 1 226 ? -0.669 -4.967 -1.570 1.00 79.00 226 ILE A N 1
ATOM 1732 C CA . ILE A 1 226 ? -0.212 -6.202 -2.217 1.00 79.00 226 ILE A CA 1
ATOM 1733 C C . ILE A 1 226 ? 0.967 -5.872 -3.131 1.00 79.00 226 ILE A C 1
ATOM 1735 O O . ILE A 1 226 ? 0.803 -5.742 -4.347 1.00 79.00 226 ILE A O 1
ATOM 1739 N N . GLY A 1 227 ? 2.159 -5.778 -2.546 1.00 70.62 227 GLY A N 1
ATOM 1740 C CA . GLY A 1 227 ? 3.392 -5.990 -3.300 1.00 70.62 227 GLY A CA 1
ATOM 1741 C C . GLY A 1 227 ? 3.449 -7.418 -3.851 1.00 70.62 227 GLY A C 1
ATOM 1742 O O . GLY A 1 227 ? 2.788 -8.329 -3.341 1.00 70.62 227 GLY A O 1
ATOM 1743 N N . GLN A 1 228 ? 4.228 -7.648 -4.909 1.00 67.38 228 GLN A N 1
ATOM 1744 C CA . GLN A 1 228 ? 4.548 -9.006 -5.396 1.00 67.38 228 GLN A CA 1
ATOM 1745 C C . GLN A 1 228 ? 6.057 -9.277 -5.334 1.00 67.38 228 GLN A C 1
ATOM 1747 O O . GLN A 1 228 ? 6.577 -10.200 -5.962 1.00 67.38 228 GLN A O 1
ATOM 1752 N N . ASP A 1 229 ? 6.747 -8.464 -4.546 1.00 64.12 229 ASP A N 1
ATOM 1753 C CA . ASP A 1 229 ? 8.194 -8.296 -4.552 1.00 64.12 229 ASP A CA 1
ATOM 1754 C C . ASP A 1 229 ? 8.870 -9.277 -3.579 1.00 64.12 229 ASP A C 1
ATOM 1756 O O . ASP A 1 229 ? 10.037 -9.628 -3.727 1.00 64.12 229 ASP A O 1
ATOM 1760 N N . SER A 1 230 ? 8.074 -9.846 -2.668 1.00 54.59 230 SER A N 1
ATOM 1761 C CA . SER A 1 230 ? 8.378 -11.032 -1.860 1.00 54.59 230 SER A CA 1
ATOM 1762 C C . SER A 1 230 ? 8.357 -12.344 -2.666 1.00 54.59 230 SER A C 1
ATOM 1764 O O . SER A 1 230 ? 8.707 -13.403 -2.142 1.00 54.59 230 SER A O 1
ATOM 1766 N N . SER A 1 231 ? 7.968 -12.310 -3.949 1.00 58.53 231 SER A N 1
ATOM 1767 C CA . SER A 1 231 ? 7.959 -13.490 -4.819 1.00 58.53 231 SER A CA 1
ATOM 1768 C C . SER A 1 231 ? 9.373 -13.991 -5.118 1.00 58.53 231 SER A C 1
ATOM 1770 O O . SER A 1 231 ? 10.211 -13.268 -5.656 1.00 58.53 231 SER A O 1
ATOM 1772 N N . ALA A 1 232 ? 9.597 -15.293 -4.912 1.00 43.12 232 ALA A N 1
ATOM 1773 C CA . ALA A 1 232 ? 10.832 -15.980 -5.303 1.00 43.12 232 ALA A CA 1
ATOM 1774 C C . ALA A 1 232 ? 11.150 -15.886 -6.813 1.00 43.12 232 ALA A C 1
ATOM 1776 O O . ALA A 1 232 ? 12.277 -16.159 -7.228 1.00 43.12 232 ALA A O 1
ATOM 1777 N N . PHE A 1 233 ? 10.171 -15.501 -7.640 1.00 48.31 233 PHE A N 1
ATOM 1778 C CA . PHE A 1 233 ? 10.322 -15.299 -9.078 1.00 48.31 233 PHE A CA 1
ATOM 1779 C C . PHE A 1 233 ? 9.812 -13.908 -9.471 1.00 48.31 233 PHE A C 1
ATOM 1781 O O . PHE A 1 233 ? 8.719 -13.765 -10.026 1.00 48.31 233 PHE A O 1
ATOM 1788 N N . LEU A 1 234 ? 10.646 -12.885 -9.247 1.00 45.03 234 LEU A N 1
ATOM 1789 C CA . LEU A 1 234 ? 10.387 -11.457 -9.515 1.00 45.03 234 LEU A CA 1
ATOM 1790 C C . LEU A 1 234 ? 10.179 -11.087 -11.010 1.00 45.03 234 LEU A C 1
ATOM 1792 O O . LEU A 1 234 ? 10.406 -9.954 -11.425 1.00 45.03 234 LEU A O 1
ATOM 1796 N N . LYS A 1 235 ? 9.766 -12.043 -11.853 1.00 31.64 235 LYS A N 1
ATOM 1797 C CA . LYS A 1 235 ? 9.393 -11.835 -13.262 1.00 31.64 235 LYS A CA 1
ATOM 1798 C C . LYS A 1 235 ? 7.976 -12.311 -13.615 1.00 31.64 235 LYS A C 1
ATOM 1800 O O . LYS A 1 235 ? 7.468 -11.850 -14.631 1.00 31.64 235 LYS A O 1
ATOM 1805 N N . LEU A 1 236 ? 7.325 -13.159 -12.803 1.00 30.16 236 LEU A N 1
ATOM 1806 C CA . LEU A 1 236 ? 5.882 -13.478 -12.871 1.00 30.16 236 LEU A CA 1
ATOM 1807 C C . LEU A 1 236 ? 5.504 -14.513 -11.796 1.00 30.16 236 LEU A C 1
ATOM 1809 O O . LEU A 1 236 ? 6.056 -15.609 -11.814 1.00 30.16 236 LEU A O 1
ATOM 1813 N N . ASN A 1 237 ? 4.519 -14.208 -10.940 1.00 29.30 237 ASN A N 1
ATOM 1814 C CA . ASN A 1 237 ? 3.376 -15.084 -10.619 1.00 29.30 237 ASN A CA 1
ATOM 1815 C C . ASN A 1 237 ? 2.451 -14.445 -9.573 1.00 29.30 237 ASN A C 1
ATOM 1817 O O . ASN A 1 237 ? 2.909 -13.722 -8.699 1.00 29.30 237 ASN A O 1
ATOM 1821 N N . VAL A 1 238 ? 1.153 -14.747 -9.676 1.00 27.67 238 VAL A N 1
ATOM 1822 C CA . VAL A 1 238 ? 0.116 -14.332 -8.719 1.00 27.67 238 VAL A CA 1
ATOM 1823 C C . VAL A 1 238 ? 0.157 -15.253 -7.502 1.00 27.67 238 VAL A C 1
ATOM 1825 O O . VAL A 1 238 ? -0.127 -16.445 -7.638 1.00 27.67 238 VAL A O 1
ATOM 1828 N N . VAL A 1 239 ? 0.449 -14.711 -6.319 1.00 24.16 239 VAL A N 1
ATOM 1829 C CA . VAL A 1 239 ? 0.259 -15.436 -5.053 1.00 24.16 239 VAL A CA 1
ATOM 1830 C C . VAL A 1 239 ? -1.151 -15.168 -4.526 1.00 24.16 239 VAL A C 1
ATOM 1832 O O . VAL A 1 239 ? -1.501 -14.036 -4.204 1.00 24.16 239 VAL A O 1
ATOM 1835 N N . TYR A 1 240 ? -1.963 -16.222 -4.433 1.00 25.45 240 TYR A N 1
ATOM 1836 C CA . TYR A 1 240 ? -3.289 -16.182 -3.815 1.00 25.45 240 TYR A CA 1
ATOM 1837 C C . TYR A 1 240 ? -3.204 -16.584 -2.333 1.00 25.45 240 TYR A C 1
ATOM 1839 O O . TYR A 1 240 ? -2.902 -17.745 -2.052 1.00 25.45 240 TYR A O 1
ATOM 1847 N N . PRO A 1 241 ? -3.567 -15.711 -1.381 1.00 25.64 241 PRO A N 1
ATOM 1848 C CA . PRO A 1 241 ? -4.216 -16.135 -0.149 1.00 25.64 241 PRO A CA 1
ATOM 1849 C C . PRO A 1 241 ? -5.724 -16.326 -0.405 1.00 25.64 241 PRO A C 1
ATOM 1851 O O . PRO A 1 241 ? -6.350 -15.544 -1.123 1.00 25.64 241 PRO A O 1
ATOM 1854 N N . GLU A 1 242 ? -6.318 -17.380 0.158 1.00 21.27 242 GLU A N 1
ATOM 1855 C CA . GLU A 1 242 ? -7.749 -17.675 0.003 1.00 21.27 242 GLU A CA 1
ATOM 1856 C C . GLU A 1 242 ? -8.634 -16.554 0.575 1.00 21.27 242 GLU A C 1
ATOM 1858 O O . GLU A 1 242 ? -8.473 -16.139 1.723 1.00 21.27 242 GLU A O 1
ATOM 1863 N N . VAL A 1 243 ? -9.626 -16.103 -0.200 1.00 21.42 243 VAL A N 1
ATOM 1864 C CA . VAL A 1 243 ? -10.637 -15.142 0.265 1.00 21.42 243 VAL A CA 1
ATOM 1865 C C . VAL A 1 243 ? -11.853 -15.900 0.800 1.00 21.42 243 VAL A C 1
ATOM 1867 O O . VAL A 1 243 ? -12.761 -16.260 0.049 1.00 21.42 243 VAL A O 1
ATOM 1870 N N . ALA A 1 244 ? -11.895 -16.117 2.115 1.00 22.11 244 ALA A N 1
ATOM 1871 C CA . ALA A 1 244 ? -13.119 -16.513 2.807 1.00 22.11 244 ALA A CA 1
ATOM 1872 C C . ALA A 1 244 ? -14.036 -15.283 2.976 1.00 22.11 244 ALA A C 1
ATOM 1874 O O . ALA A 1 244 ? -13.652 -14.285 3.580 1.00 22.11 244 ALA A O 1
ATOM 1875 N N . CYS A 1 245 ? -15.245 -15.339 2.413 1.00 19.86 245 CYS A N 1
ATOM 1876 C CA . CYS A 1 245 ? -16.169 -14.201 2.326 1.00 19.86 245 CYS A CA 1
ATOM 1877 C C . CYS A 1 245 ? -17.117 -14.175 3.554 1.00 19.86 245 CYS A C 1
ATOM 1879 O O . CYS A 1 245 ? -18.003 -15.022 3.649 1.00 19.86 245 CYS A O 1
ATOM 1881 N N . TYR A 1 246 ? -16.951 -13.208 4.472 1.00 21.41 246 TYR A N 1
ATOM 1882 C CA . TYR A 1 246 ? -17.944 -12.786 5.485 1.00 21.41 246 TYR A CA 1
ATOM 1883 C C . TYR A 1 246 ? -17.855 -11.251 5.706 1.00 21.41 246 TYR A C 1
ATOM 1885 O O . TYR A 1 246 ? -16.746 -10.719 5.683 1.00 21.41 246 TYR A O 1
ATOM 1893 N N . PRO A 1 247 ? -18.982 -10.520 5.864 1.00 28.59 247 PRO A N 1
ATOM 1894 C CA . PRO A 1 247 ? -19.019 -9.047 5.934 1.00 28.59 247 PRO A CA 1
ATOM 1895 C C . PRO A 1 247 ? -19.063 -8.516 7.385 1.00 28.59 247 PRO A C 1
ATOM 1897 O O . PRO A 1 247 ? -19.346 -9.309 8.287 1.00 28.59 247 PRO A O 1
ATOM 1900 N N . PRO A 1 248 ? -18.919 -7.191 7.634 1.00 36.84 248 PRO A N 1
ATOM 1901 C CA . PRO A 1 248 ? -18.723 -6.056 6.703 1.00 36.84 248 PRO A CA 1
ATOM 1902 C C . PRO A 1 248 ? -17.259 -5.505 6.785 1.00 36.84 248 PRO A C 1
ATOM 1904 O O . PRO A 1 248 ? -16.365 -6.304 7.031 1.00 36.84 248 PRO A O 1
ATOM 1907 N N . ALA A 1 249 ? -16.868 -4.241 6.538 1.00 27.62 249 ALA A N 1
ATOM 1908 C CA . ALA A 1 249 ? -17.551 -3.022 6.082 1.00 27.62 249 ALA A CA 1
ATOM 1909 C C . ALA A 1 249 ? -16.692 -2.134 5.132 1.00 27.62 249 ALA A C 1
ATOM 1911 O O . ALA A 1 249 ? -15.837 -2.613 4.381 1.00 27.62 249 ALA A O 1
ATOM 1912 N N . ASN A 1 250 ? -17.018 -0.834 5.128 1.00 24.97 250 ASN A N 1
ATOM 1913 C CA . ASN A 1 250 ? -16.689 0.200 4.140 1.00 24.97 250 ASN A CA 1
ATOM 1914 C C . ASN A 1 250 ? -15.210 0.617 4.077 1.00 24.97 250 ASN A C 1
ATOM 1916 O O . ASN A 1 250 ? -14.631 1.012 5.082 1.00 24.97 250 ASN A O 1
ATOM 1920 N N . ARG A 1 251 ? -14.654 0.593 2.851 1.00 26.27 251 ARG A N 1
ATOM 1921 C CA . ARG A 1 251 ? -13.235 0.788 2.477 1.00 26.27 251 ARG A CA 1
ATOM 1922 C C . ARG A 1 251 ? -13.011 2.010 1.558 1.00 26.27 251 ARG A C 1
ATOM 1924 O O . ARG A 1 251 ? -13.956 2.420 0.899 1.00 26.27 251 ARG A O 1
ATOM 1931 N N . ASN A 1 252 ? -11.785 2.574 1.573 1.00 22.66 252 ASN A N 1
ATOM 1932 C CA . ASN A 1 252 ? -11.375 3.933 1.122 1.00 22.66 252 ASN A CA 1
ATOM 1933 C C . ASN A 1 252 ? -10.377 4.251 -0.057 1.00 22.66 252 ASN A C 1
ATOM 1935 O O . ASN A 1 252 ? -10.190 5.428 -0.348 1.00 22.66 252 ASN A O 1
ATOM 1939 N N . CYS A 1 253 ? -9.614 3.297 -0.635 1.00 22.97 253 CYS A N 1
ATOM 1940 C CA . CYS A 1 253 ? -8.296 3.505 -1.336 1.00 22.97 253 CYS A CA 1
ATOM 1941 C C . CYS A 1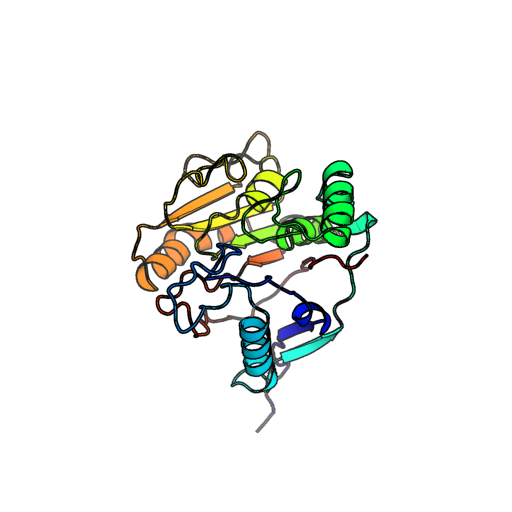 253 ? -8.116 4.569 -2.453 1.00 22.97 253 CYS A C 1
ATOM 1943 O O . CYS A 1 253 ? -8.996 4.761 -3.292 1.00 22.97 253 CYS A O 1
ATOM 1945 N N . LEU A 1 254 ? -6.900 5.167 -2.550 1.00 23.56 254 LEU A N 1
ATOM 1946 C CA . LEU A 1 254 ? -6.628 6.320 -3.439 1.00 23.56 254 LEU A CA 1
ATOM 1947 C C . LEU A 1 254 ? -5.220 6.449 -4.123 1.00 23.56 254 LEU A C 1
ATOM 1949 O O . LEU A 1 254 ? -4.385 7.228 -3.701 1.00 23.56 254 LEU A O 1
ATOM 1953 N N . LYS A 1 255 ? -5.022 5.732 -5.242 1.00 25.39 255 LYS A N 1
ATOM 1954 C CA . LYS A 1 255 ? -4.483 6.169 -6.573 1.00 25.39 255 LYS A CA 1
ATOM 1955 C C . LYS A 1 255 ? -3.298 7.166 -6.747 1.00 25.39 255 LYS A C 1
ATOM 1957 O O . LYS A 1 255 ? -3.232 8.223 -6.133 1.00 25.39 255 LYS A O 1
ATOM 1962 N N . ARG A 1 256 ? -2.543 6.962 -7.850 1.00 22.05 256 ARG A N 1
ATOM 1963 C CA . ARG A 1 256 ? -1.777 8.032 -8.535 1.00 22.05 256 ARG A CA 1
ATOM 1964 C C . ARG A 1 256 ? -2.665 9.216 -8.931 1.00 22.05 256 ARG A C 1
ATOM 1966 O O . ARG A 1 256 ? -3.778 9.036 -9.431 1.00 22.05 256 ARG A O 1
ATOM 1973 N N . VAL A 1 257 ? -2.093 10.406 -8.800 1.00 26.92 257 VAL A N 1
ATOM 1974 C CA . VAL A 1 257 ? -2.707 11.690 -9.136 1.00 26.92 257 VAL A CA 1
ATOM 1975 C C . VAL A 1 257 ? -2.458 12.022 -10.594 1.00 26.92 257 VAL A C 1
ATOM 1977 O O . VAL A 1 257 ? -1.385 12.472 -10.969 1.00 26.92 257 VAL A O 1
ATOM 1980 N N . ASN A 1 258 ? -3.506 11.861 -11.391 1.00 24.16 258 ASN A N 1
ATOM 1981 C CA . ASN A 1 258 ? -3.950 13.028 -12.141 1.00 24.16 258 ASN A CA 1
ATOM 1982 C C . ASN A 1 258 ? -4.697 13.940 -11.156 1.00 24.16 258 ASN A C 1
ATOM 1984 O O . ASN A 1 258 ? -5.348 13.421 -10.240 1.00 24.16 258 ASN A O 1
ATOM 1988 N N . ILE A 1 259 ? -4.623 15.254 -11.370 1.00 31.91 259 ILE A N 1
ATOM 1989 C CA . ILE A 1 259 ? -5.552 16.226 -10.767 1.00 31.91 259 ILE A CA 1
ATOM 1990 C C . ILE A 1 259 ? -6.967 15.998 -11.330 1.00 31.91 259 ILE A C 1
ATOM 1992 O O . ILE A 1 259 ? -7.064 15.645 -12.530 1.00 31.91 259 ILE A O 1
#

Foldseek 3Di:
DDDDPDQQAAEDEDDCCLLVDDQADAAANPNHDPPPDPDGHDHLSHSVVVVVVVCCCCPNPCVVRYDYDYDDFDDPVLQVLQAPPQLVVVLVVCVVVPDAADARDDGHDRDNGLQVRSWLSQVVVVVFQAEEEEEEAQDDPVRNCVSCLAPLRYAYEYEHAQDAAPPPRRNGRLDQPSQGDHNSRNRYGRHHFYPPDDPVRVVCCCVPPVVVSCVVSVGLYYHYHDDPNSDPDSPDDDDDDDDDDDDDDDIGGDDDHDD